Protein AF-A0A7W0VXA4-F1 (afdb_monomer_lite)

Foldseek 3Di:
DPDPPDPPPQDPFDPCLLVLLLLLQLQQVLLLLLVLLQVCVVVVLAPVPDDSLNLSVLLCVFQVVVRSNQSSVLSRVLRSLLSVPFLVSSLQSQLQSQLQVLLVSQQRSRVVRVRHDPDPVSSVSSSNSRSVSRSVSSNVSSNRSRDPDPPDPVNSVVSVVVVVVVVPVVDDPVNVVVVVVVVVVVVVVVVVVVPPDPPDDPPDPDDDPDDDDDDDDDDDDDDDDDDDDD

pLDDT: mean 80.12, std 18.26, range [40.31, 98.38]

Radius of gyration: 30.11 Å; chains: 1; bounding box: 64×51×104 Å

Secondary structure (DSSP, 8-state):
-PPP------PPP-THHHHHHHHHHHHHHHHHHHHHHHHHHHTTSS-TT--HHHHHHHHHHHHHHHHHHHHHHHHHHHHHHHHHHHHHHHHHHHHHHHHHHHHHHHHHHHGGGS---SSGGGHHHHHHHHHHHHHHHHHHHHHHHTSSS---HHHHHHHHHHHHHHHHHHS-HHHHHHHHHHHHHHHHHHHHTTSS--PPPPPPP------PPPPPPPPPPPPPPPPPP-

Structure (mmCIF, N/CA/C/O backbone):
data_AF-A0A7W0VXA4-F1
#
_entry.id   AF-A0A7W0VXA4-F1
#
loop_
_atom_site.group_PDB
_atom_site.id
_atom_site.type_symbol
_atom_site.label_atom_id
_atom_site.label_alt_id
_atom_site.label_comp_id
_atom_site.label_asym_id
_atom_site.label_entity_id
_atom_site.label_seq_id
_atom_site.pdbx_PDB_ins_code
_atom_site.Cartn_x
_atom_site.Cartn_y
_atom_site.Cartn_z
_atom_site.occupancy
_atom_site.B_iso_or_equiv
_atom_site.auth_seq_id
_atom_site.auth_comp_id
_atom_site.auth_asym_id
_atom_site.auth_atom_id
_atom_site.pdbx_PDB_model_num
ATOM 1 N N . MET A 1 1 ? 40.804 -14.048 -18.202 1.00 60.38 1 MET A N 1
ATOM 2 C CA . MET A 1 1 ? 40.645 -12.893 -17.291 1.00 60.38 1 MET A CA 1
ATOM 3 C C . MET A 1 1 ? 39.290 -12.255 -17.558 1.00 60.38 1 MET A C 1
ATOM 5 O O . MET A 1 1 ? 39.066 -11.873 -18.700 1.00 60.38 1 MET A O 1
ATOM 9 N N . PRO A 1 2 ? 38.366 -12.190 -16.586 1.00 58.31 2 PRO A N 1
ATOM 10 C CA . PRO A 1 2 ? 37.147 -11.404 -16.747 1.00 58.31 2 PRO A CA 1
ATOM 11 C C . PRO A 1 2 ? 37.525 -9.920 -16.827 1.00 58.31 2 PRO A C 1
ATOM 13 O O . PRO A 1 2 ? 38.297 -9.436 -16.001 1.00 58.31 2 PRO A O 1
ATOM 16 N N . LEU A 1 3 ? 37.020 -9.213 -17.839 1.00 56.47 3 LEU A N 1
ATOM 17 C CA . LEU A 1 3 ? 37.196 -7.766 -17.949 1.00 56.47 3 LEU A CA 1
ATOM 18 C C . LEU A 1 3 ? 36.603 -7.083 -16.700 1.00 56.47 3 LEU A C 1
ATOM 20 O O . LEU A 1 3 ? 35.552 -7.525 -16.217 1.00 56.47 3 LEU A O 1
ATOM 24 N N . PRO A 1 4 ? 37.251 -6.032 -16.162 1.00 66.75 4 PRO A N 1
ATOM 25 C CA . PRO A 1 4 ? 36.723 -5.278 -15.032 1.00 66.75 4 PRO A CA 1
ATOM 26 C C . PRO A 1 4 ? 35.312 -4.800 -15.374 1.00 66.75 4 PRO A C 1
ATOM 28 O O . PRO A 1 4 ? 35.072 -4.317 -16.483 1.00 66.75 4 PRO A O 1
ATOM 31 N N . ARG A 1 5 ? 34.362 -4.978 -14.442 1.00 66.19 5 ARG A N 1
ATOM 32 C CA . ARG A 1 5 ? 33.022 -4.383 -14.542 1.00 66.19 5 ARG A CA 1
ATOM 33 C C . ARG A 1 5 ? 33.233 -2.892 -14.767 1.00 66.19 5 ARG A C 1
ATOM 35 O O . ARG A 1 5 ? 33.533 -2.185 -13.814 1.00 66.19 5 ARG A O 1
ATOM 42 N N . ALA A 1 6 ? 33.107 -2.445 -16.013 1.00 56.88 6 ALA A N 1
ATOM 43 C CA . ALA A 1 6 ? 33.033 -1.034 -16.327 1.00 56.88 6 ALA A CA 1
ATOM 44 C C . ALA A 1 6 ? 31.989 -0.437 -15.382 1.00 56.88 6 ALA A C 1
ATOM 46 O O . ALA A 1 6 ? 30.865 -0.953 -15.320 1.00 56.88 6 ALA A O 1
ATOM 47 N N . GLU A 1 7 ? 32.393 0.560 -14.596 1.00 60.88 7 GLU A N 1
ATOM 48 C CA . GLU A 1 7 ? 31.503 1.388 -13.792 1.00 60.88 7 GLU A CA 1
ATOM 49 C C . GLU A 1 7 ? 30.398 1.882 -14.718 1.00 60.88 7 GLU A C 1
ATOM 51 O O . GLU A 1 7 ? 30.565 2.835 -15.479 1.00 60.88 7 GLU A O 1
ATOM 56 N N . ARG A 1 8 ? 29.259 1.182 -14.723 1.00 59.22 8 ARG A N 1
ATOM 57 C CA . ARG A 1 8 ? 28.057 1.715 -15.342 1.00 59.22 8 ARG A CA 1
ATOM 58 C C . ARG A 1 8 ? 27.710 2.909 -14.487 1.00 59.22 8 ARG A C 1
ATOM 60 O O . ARG A 1 8 ? 27.223 2.734 -13.372 1.00 59.22 8 ARG A O 1
ATOM 67 N N . MET A 1 9 ? 28.008 4.100 -14.998 1.00 55.28 9 MET A N 1
ATOM 68 C CA . MET A 1 9 ? 27.473 5.321 -14.422 1.00 55.28 9 MET A CA 1
ATOM 69 C C . MET A 1 9 ? 25.969 5.091 -14.242 1.00 55.28 9 MET A C 1
ATOM 71 O O . MET A 1 9 ? 25.327 4.651 -15.206 1.00 55.28 9 MET A O 1
ATOM 75 N N . PRO A 1 10 ? 25.424 5.286 -13.029 1.00 58.56 10 PRO A N 1
ATOM 76 C CA . PRO A 1 10 ? 24.013 5.058 -12.784 1.00 58.56 10 PRO A CA 1
ATOM 77 C C . PRO A 1 10 ? 23.235 5.868 -13.813 1.00 58.56 10 PRO A C 1
ATOM 79 O O . PRO A 1 10 ? 23.347 7.095 -13.854 1.00 58.56 10 PRO A O 1
ATOM 82 N N . SER A 1 11 ? 22.502 5.189 -14.699 1.00 66.81 11 SER A N 1
ATOM 83 C CA . SER A 1 11 ? 21.668 5.889 -15.667 1.00 66.81 11 SER A CA 1
ATOM 84 C C . SER A 1 11 ? 20.698 6.749 -14.871 1.00 66.81 11 SER A C 1
ATOM 86 O O . SER A 1 11 ? 20.030 6.227 -13.971 1.00 66.81 11 SER A O 1
ATOM 88 N N . ALA A 1 12 ? 20.648 8.049 -15.169 1.00 67.00 12 ALA A N 1
ATOM 89 C CA . ALA A 1 12 ? 19.751 8.967 -14.486 1.00 67.00 12 ALA A CA 1
ATOM 90 C C . ALA A 1 12 ? 18.334 8.363 -14.441 1.00 67.00 12 ALA A C 1
ATOM 92 O O . ALA A 1 12 ? 17.874 7.809 -15.446 1.00 67.00 12 ALA A O 1
ATOM 93 N N . PRO A 1 13 ? 17.650 8.410 -13.285 1.00 65.44 13 PRO A N 1
ATOM 94 C CA . PRO A 1 13 ? 16.325 7.825 -13.158 1.00 65.44 13 PRO A CA 1
ATOM 95 C C . PRO A 1 13 ? 15.383 8.397 -14.200 1.00 65.44 13 PRO A C 1
ATOM 97 O O . PRO A 1 13 ? 15.326 9.606 -14.420 1.00 65.44 13 PRO A O 1
ATOM 100 N N . ALA A 1 14 ? 14.541 7.525 -14.732 1.00 73.19 14 ALA A N 1
ATOM 101 C CA . ALA A 1 14 ? 13.334 7.924 -15.420 1.00 73.19 14 ALA A CA 1
ATOM 102 C C . ALA A 1 14 ? 12.477 8.841 -14.511 1.00 73.19 14 ALA A C 1
ATOM 104 O O . ALA A 1 14 ? 11.933 8.357 -13.511 1.00 73.19 14 ALA A O 1
ATOM 105 N N . PRO A 1 15 ? 12.284 10.136 -14.843 1.00 79.12 15 PRO A N 1
ATOM 106 C CA . PRO A 1 15 ? 11.492 11.056 -14.015 1.00 79.12 15 PRO A CA 1
ATOM 107 C C . PRO A 1 15 ? 10.018 10.627 -13.910 1.00 79.12 15 PRO A C 1
ATOM 109 O O . PRO A 1 15 ? 9.316 10.994 -12.972 1.00 79.12 15 PRO A O 1
ATOM 112 N N . TRP A 1 16 ? 9.556 9.781 -14.835 1.00 84.94 16 TRP A N 1
ATOM 113 C CA . TRP A 1 16 ? 8.188 9.277 -14.890 1.00 84.94 16 TRP A CA 1
ATOM 114 C C . TRP A 1 16 ? 7.854 8.215 -13.830 1.00 84.94 16 TRP A C 1
ATOM 116 O O . TRP A 1 16 ? 6.671 7.952 -13.608 1.00 84.94 16 TRP A O 1
ATOM 126 N N . GLY A 1 17 ? 8.846 7.609 -13.160 1.00 89.25 17 GLY A N 1
ATOM 127 C CA . GLY A 1 17 ? 8.603 6.576 -12.141 1.00 89.25 17 GLY A CA 1
ATOM 128 C C . GLY A 1 17 ? 7.771 7.086 -10.960 1.00 89.25 17 GLY A C 1
ATOM 129 O O . GLY A 1 17 ? 6.883 6.384 -10.478 1.00 89.25 17 GLY A O 1
ATOM 130 N N . PHE A 1 18 ? 7.996 8.341 -10.556 1.00 92.69 18 PHE A N 1
ATOM 131 C CA . PHE A 1 18 ? 7.222 8.993 -9.500 1.00 92.69 18 PHE A CA 1
ATOM 132 C C . PHE A 1 18 ? 5.763 9.205 -9.920 1.00 92.69 18 PHE A C 1
ATOM 134 O O . PHE A 1 18 ? 4.853 8.764 -9.226 1.00 92.69 18 PHE A O 1
ATOM 141 N N . SER A 1 19 ? 5.529 9.817 -11.086 1.00 92.12 19 SER A N 1
ATOM 142 C CA . SER A 1 19 ? 4.175 10.107 -11.578 1.00 92.12 19 SER A CA 1
ATOM 143 C C . SER A 1 19 ? 3.362 8.838 -11.850 1.00 92.12 19 SER A C 1
ATOM 145 O O . SER A 1 19 ? 2.188 8.784 -11.489 1.00 92.12 19 SER A O 1
ATOM 147 N N . LYS A 1 20 ? 3.970 7.787 -12.428 1.00 90.06 20 LYS A N 1
ATOM 148 C CA . LYS A 1 20 ? 3.288 6.492 -12.615 1.00 90.06 20 LYS A CA 1
ATOM 149 C C . LYS A 1 20 ? 2.961 5.828 -11.278 1.00 90.06 20 LYS A C 1
ATOM 151 O O . LYS A 1 20 ? 1.853 5.318 -11.123 1.00 90.06 20 LYS A O 1
ATOM 156 N N . GLY A 1 21 ? 3.892 5.862 -10.322 1.00 93.69 21 GLY A N 1
ATOM 157 C CA . GLY A 1 21 ? 3.663 5.361 -8.967 1.00 93.69 21 GLY A CA 1
ATOM 158 C C . GLY A 1 21 ? 2.515 6.089 -8.273 1.00 93.69 21 GLY A C 1
ATOM 159 O O . GLY A 1 21 ? 1.631 5.441 -7.726 1.00 93.69 21 GLY A O 1
ATOM 160 N N . LEU A 1 22 ? 2.474 7.419 -8.385 1.00 95.50 22 LEU A N 1
ATOM 161 C CA . LEU A 1 22 ? 1.425 8.266 -7.816 1.00 95.50 22 LEU A CA 1
ATOM 162 C C . LEU A 1 22 ? 0.041 7.907 -8.370 1.00 95.50 22 LEU A C 1
ATOM 164 O O . LEU A 1 22 ? -0.886 7.676 -7.599 1.00 95.50 22 LEU A O 1
ATOM 168 N N . LEU A 1 23 ? -0.097 7.826 -9.697 1.00 93.00 23 LEU A N 1
ATOM 169 C CA . LEU A 1 23 ? -1.377 7.512 -10.346 1.00 93.00 23 LEU A CA 1
ATOM 170 C C . LEU A 1 23 ? -1.836 6.083 -10.059 1.00 93.00 23 LEU A C 1
ATOM 172 O O . LEU A 1 23 ? -3.008 5.857 -9.768 1.00 93.00 23 LEU A O 1
ATOM 176 N N . THR A 1 24 ? -0.906 5.128 -10.124 1.00 92.88 24 THR A N 1
ATOM 177 C CA . THR A 1 24 ? -1.198 3.724 -9.814 1.00 92.88 24 THR A CA 1
ATOM 178 C C . THR A 1 24 ? -1.634 3.598 -8.359 1.00 92.88 24 THR A C 1
ATOM 180 O O . THR A 1 24 ? -2.671 3.003 -8.084 1.00 92.88 24 THR A O 1
ATOM 183 N N . GLY A 1 25 ? -0.897 4.229 -7.442 1.00 93.62 25 GLY A N 1
ATOM 184 C CA . GLY A 1 25 ? -1.207 4.243 -6.019 1.00 93.62 25 GLY A CA 1
ATOM 185 C C . GLY A 1 25 ? -2.563 4.869 -5.711 1.00 93.62 25 GLY A C 1
ATOM 186 O O . GLY A 1 25 ? -3.364 4.272 -5.001 1.00 93.62 25 GLY A O 1
ATOM 187 N N . ALA A 1 26 ? -2.877 6.021 -6.307 1.00 93.19 26 ALA A N 1
ATOM 188 C CA . ALA A 1 26 ? -4.182 6.662 -6.140 1.00 93.19 26 ALA A CA 1
ATOM 189 C C . ALA A 1 26 ? -5.350 5.753 -6.558 1.00 93.19 26 ALA A C 1
ATOM 191 O O . ALA A 1 26 ? -6.406 5.793 -5.929 1.00 93.19 26 ALA A O 1
ATOM 192 N N . ALA A 1 27 ? -5.159 4.917 -7.582 1.00 93.62 27 ALA A N 1
ATOM 193 C CA . ALA A 1 27 ? -6.187 3.996 -8.051 1.00 93.62 27 ALA A CA 1
ATOM 194 C C . ALA A 1 27 ? -6.345 2.745 -7.167 1.00 93.62 27 ALA A C 1
ATOM 196 O O . ALA A 1 27 ? -7.466 2.257 -7.026 1.00 93.62 27 ALA A O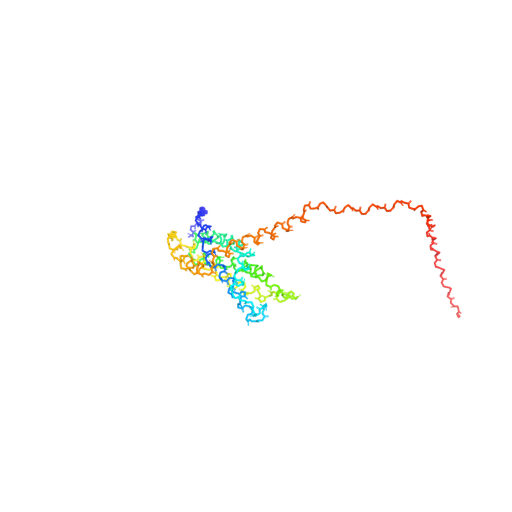 1
ATOM 197 N N . ILE A 1 28 ? -5.256 2.208 -6.598 1.00 95.88 28 ILE A N 1
ATOM 198 C CA . ILE A 1 28 ? -5.280 0.891 -5.931 1.00 95.88 28 ILE A CA 1
ATOM 199 C C . ILE A 1 28 ? -5.171 0.944 -4.405 1.00 95.88 28 ILE A C 1
ATOM 201 O O . ILE A 1 28 ? -5.753 0.091 -3.740 1.00 95.88 28 ILE A O 1
ATOM 205 N N . GLU A 1 29 ? -4.455 1.915 -3.832 1.00 96.00 29 GLU A N 1
ATOM 206 C CA . GLU A 1 29 ? -4.106 1.899 -2.402 1.00 96.00 29 GLU A CA 1
ATOM 207 C C . GLU A 1 29 ? -5.328 2.074 -1.516 1.00 96.00 29 GLU A C 1
ATOM 209 O O . GLU A 1 29 ? -5.500 1.333 -0.554 1.00 96.00 29 GLU A O 1
ATOM 214 N N . ILE A 1 30 ? -6.191 3.040 -1.842 1.00 95.50 30 ILE A N 1
ATOM 215 C CA . ILE A 1 30 ? -7.364 3.337 -1.018 1.00 95.50 30 ILE A CA 1
ATOM 216 C C . ILE A 1 30 ? -8.304 2.121 -0.981 1.00 95.50 30 ILE A C 1
ATOM 218 O O . ILE A 1 30 ? -8.572 1.644 0.122 1.00 95.50 30 ILE A O 1
ATOM 222 N N . PRO A 1 31 ? -8.742 1.538 -2.120 1.00 96.56 31 PRO A N 1
ATOM 223 C CA . PRO A 1 31 ? -9.560 0.327 -2.088 1.00 96.56 31 PRO A CA 1
ATOM 224 C C . PRO A 1 31 ? -8.883 -0.845 -1.371 1.00 96.56 31 PRO A C 1
ATOM 226 O O . PRO A 1 31 ? -9.546 -1.552 -0.612 1.00 96.56 31 PRO A O 1
ATOM 229 N N . ALA A 1 32 ? -7.578 -1.049 -1.579 1.00 97.62 32 ALA A N 1
ATOM 230 C CA . ALA A 1 32 ? -6.848 -2.165 -0.984 1.00 97.62 32 ALA A CA 1
ATOM 231 C C . ALA A 1 32 ? -6.716 -2.030 0.543 1.00 97.62 32 ALA A C 1
ATOM 233 O O . ALA A 1 32 ? -6.988 -2.985 1.277 1.00 97.62 32 ALA A O 1
ATOM 234 N N . LEU A 1 33 ? -6.379 -0.837 1.043 1.00 97.25 33 LEU A N 1
ATOM 235 C CA . LEU A 1 33 ? -6.323 -0.553 2.478 1.00 97.25 33 LEU A CA 1
ATOM 236 C C . LEU A 1 33 ? -7.707 -0.676 3.118 1.00 97.25 33 LEU A C 1
ATOM 238 O O . LEU A 1 33 ? -7.841 -1.310 4.162 1.00 97.25 33 LEU A O 1
ATOM 242 N N . SER A 1 34 ? -8.750 -0.142 2.482 1.00 97.50 34 SER A N 1
ATOM 243 C CA . SER A 1 34 ? -10.118 -0.252 2.997 1.00 97.50 34 SER A CA 1
ATOM 244 C C . SER A 1 34 ? -10.617 -1.694 3.023 1.00 97.50 34 SER A C 1
ATOM 246 O O . SER A 1 34 ? -11.229 -2.103 4.007 1.00 97.50 34 SER A O 1
ATOM 248 N N . ALA A 1 35 ? -10.305 -2.492 1.998 1.00 98.00 35 ALA A N 1
ATOM 249 C CA . ALA A 1 35 ? -10.587 -3.927 1.988 1.00 98.00 35 ALA A CA 1
ATOM 250 C C . ALA A 1 35 ? -9.825 -4.665 3.092 1.00 98.00 35 ALA A C 1
ATOM 252 O O . ALA A 1 35 ? -10.397 -5.534 3.745 1.00 98.00 35 ALA A O 1
ATOM 253 N N . THR A 1 36 ? -8.574 -4.283 3.349 1.00 97.88 36 THR A N 1
ATOM 254 C CA . THR A 1 36 ? -7.765 -4.862 4.429 1.00 97.88 36 THR A CA 1
ATOM 255 C C . THR A 1 36 ? -8.373 -4.571 5.799 1.00 97.88 36 THR A C 1
ATOM 257 O O . THR A 1 36 ? -8.560 -5.494 6.587 1.00 97.88 36 THR A O 1
ATOM 260 N N . VAL A 1 37 ? -8.741 -3.315 6.075 1.00 97.31 37 VAL A N 1
ATOM 261 C CA . VAL A 1 37 ? -9.385 -2.919 7.342 1.00 97.31 37 VAL A CA 1
ATOM 262 C C . VAL A 1 37 ? -10.746 -3.595 7.506 1.00 97.31 37 VAL A C 1
ATOM 264 O O . VAL A 1 37 ? -11.053 -4.114 8.575 1.00 97.31 37 VAL A O 1
ATOM 267 N N . TRP A 1 38 ? -11.545 -3.648 6.441 1.00 97.69 38 TRP A N 1
ATOM 268 C CA . TRP A 1 38 ? -12.835 -4.332 6.461 1.00 97.69 38 TRP A CA 1
ATOM 269 C C . TRP A 1 38 ? -12.688 -5.833 6.730 1.00 97.69 38 TRP A C 1
ATOM 271 O O . TRP A 1 38 ? -13.433 -6.394 7.528 1.00 97.69 38 TRP A O 1
ATOM 281 N N . LEU A 1 39 ? -11.708 -6.488 6.106 1.00 97.69 39 LEU A N 1
ATOM 282 C CA . LEU A 1 39 ? -11.452 -7.909 6.317 1.00 97.69 39 LEU A CA 1
ATOM 283 C C . LEU A 1 39 ? -10.957 -8.182 7.745 1.00 97.69 39 LEU A C 1
ATOM 285 O O . LEU A 1 39 ? -11.412 -9.133 8.372 1.00 97.69 39 LEU A O 1
ATOM 289 N N . LEU A 1 40 ? -10.082 -7.326 8.281 1.00 96.69 40 LEU A N 1
ATOM 290 C CA . LEU A 1 40 ? -9.649 -7.385 9.680 1.00 96.69 40 LEU A CA 1
ATOM 291 C C . LEU A 1 40 ? -10.840 -7.296 10.643 1.00 96.69 40 LEU A C 1
ATOM 293 O O . LEU A 1 40 ? -10.935 -8.118 11.554 1.00 96.69 40 LEU A O 1
ATOM 297 N N . ALA A 1 41 ? -11.790 -6.394 10.384 1.00 95.94 41 ALA A N 1
ATOM 298 C CA . ALA A 1 41 ? -13.013 -6.289 11.176 1.00 95.94 41 ALA A CA 1
ATOM 299 C C . ALA A 1 41 ? -13.842 -7.587 11.140 1.00 95.94 41 ALA A C 1
ATOM 301 O O . ALA A 1 41 ? -14.364 -8.019 12.167 1.00 95.94 41 ALA A O 1
ATOM 302 N N . ARG A 1 42 ? -13.895 -8.285 9.993 1.00 96.94 42 ARG A N 1
ATOM 303 C CA . ARG A 1 42 ? -14.543 -9.611 9.886 1.00 96.94 42 ARG A CA 1
ATOM 304 C C . ARG A 1 42 ? -13.825 -10.715 10.660 1.00 96.94 42 ARG A C 1
ATOM 306 O O . ARG A 1 42 ? -14.469 -11.685 11.045 1.00 96.94 42 ARG A O 1
ATOM 313 N N . PHE A 1 43 ? -12.534 -10.554 10.926 1.00 95.81 43 PHE A N 1
ATOM 314 C CA . PHE A 1 43 ? -11.749 -11.457 11.769 1.00 95.81 43 PHE A CA 1
ATOM 315 C C . PHE A 1 43 ? -11.710 -11.035 13.248 1.00 95.81 43 PHE A C 1
ATOM 317 O O . PHE A 1 43 ? -10.914 -11.573 14.014 1.00 95.81 43 PHE A O 1
ATOM 324 N N . GLY A 1 44 ? -12.568 -10.096 13.666 1.00 93.62 44 GLY A N 1
ATOM 325 C CA . GLY A 1 44 ? -12.655 -9.633 15.055 1.00 93.62 44 GLY A CA 1
ATOM 326 C C . GLY A 1 44 ? -11.599 -8.595 15.438 1.00 93.62 44 GLY A C 1
ATOM 327 O O . GLY A 1 44 ? -11.419 -8.311 16.620 1.00 93.62 44 GLY A O 1
ATOM 328 N N . VAL A 1 45 ? -10.891 -8.026 14.458 1.00 93.81 45 VAL A N 1
ATOM 329 C CA . VAL A 1 45 ? -9.937 -6.930 14.661 1.00 93.81 45 VAL A CA 1
ATOM 330 C C . VAL A 1 45 ? -10.587 -5.623 14.204 1.00 93.81 45 VAL A C 1
ATOM 332 O O . VAL A 1 45 ? -10.468 -5.229 13.045 1.00 93.81 45 VAL A O 1
ATOM 335 N N . GLY A 1 46 ? -11.280 -4.956 15.129 1.00 92.12 46 GLY A N 1
ATOM 336 C CA . GLY A 1 46 ? -12.023 -3.714 14.893 1.00 92.12 46 GLY A CA 1
ATOM 337 C C . GLY A 1 46 ? -13.539 -3.904 14.988 1.00 92.12 46 GLY A C 1
ATOM 338 O O . GLY A 1 46 ? -14.008 -4.905 15.520 1.00 92.12 46 GLY A O 1
ATOM 339 N N . ASP A 1 47 ? -14.294 -2.936 14.465 1.00 93.50 47 ASP A N 1
ATOM 340 C CA . ASP A 1 47 ? -15.760 -2.922 14.516 1.00 93.50 47 ASP A CA 1
ATOM 341 C C . ASP A 1 47 ? -16.386 -3.747 13.365 1.00 93.50 47 ASP A C 1
ATOM 343 O O . ASP A 1 47 ? -16.293 -3.327 12.204 1.00 93.50 47 ASP A O 1
ATOM 347 N N . PRO A 1 48 ? -17.033 -4.901 13.635 1.00 95.06 48 PRO A N 1
ATOM 348 C CA . PRO A 1 48 ? -17.648 -5.740 12.602 1.00 95.06 48 PRO A CA 1
ATOM 349 C C . PRO A 1 48 ? -18.902 -5.120 11.960 1.00 95.06 48 PRO A C 1
ATOM 351 O O . PRO A 1 48 ? -19.308 -5.569 10.876 1.00 95.06 48 PRO A O 1
ATOM 354 N N . ASP A 1 49 ? -19.498 -4.108 12.596 1.00 95.81 49 ASP A N 1
ATOM 355 C CA . ASP A 1 49 ? -20.708 -3.428 12.126 1.00 95.81 49 ASP A CA 1
ATOM 356 C C . ASP A 1 49 ? -20.384 -2.247 11.196 1.00 95.81 49 ASP A C 1
ATOM 358 O O . ASP A 1 49 ? -21.258 -1.744 10.481 1.00 95.81 49 ASP A O 1
ATOM 362 N N . ALA A 1 50 ? -19.112 -1.840 11.122 1.00 94.62 50 ALA A N 1
ATOM 363 C CA . ALA A 1 50 ? -18.669 -0.772 10.239 1.00 94.62 50 ALA A CA 1
ATOM 364 C C . ALA A 1 50 ? -18.890 -1.131 8.755 1.00 94.62 50 ALA A C 1
ATOM 366 O O . ALA A 1 50 ? -18.344 -2.095 8.203 1.00 94.62 50 ALA A O 1
ATOM 367 N N . GLY A 1 51 ? -19.677 -0.306 8.062 1.00 96.12 51 GLY A N 1
ATOM 368 C CA . GLY A 1 51 ? -19.915 -0.460 6.629 1.00 96.12 51 GLY A CA 1
ATOM 369 C C . GLY A 1 51 ? -18.649 -0.200 5.803 1.00 96.12 51 GLY A C 1
ATOM 370 O O . GLY A 1 51 ? -17.894 0.733 6.075 1.00 96.12 51 GLY A O 1
ATOM 371 N N . PHE A 1 52 ? -18.440 -0.961 4.721 1.00 96.06 52 PHE A N 1
ATOM 372 C CA . PHE A 1 52 ? -17.269 -0.800 3.839 1.00 96.06 52 PHE A CA 1
ATOM 373 C C . PHE A 1 52 ? -17.107 0.639 3.316 1.00 96.06 52 PHE A C 1
ATOM 375 O O . PHE A 1 52 ? -16.003 1.178 3.293 1.00 96.06 52 PHE A O 1
ATOM 382 N N . MET A 1 53 ? -18.214 1.300 2.959 1.00 96.62 53 MET A N 1
ATOM 383 C CA . MET A 1 53 ? -18.195 2.691 2.491 1.00 96.62 53 MET A CA 1
ATOM 384 C C . MET A 1 53 ? -17.738 3.683 3.565 1.00 96.62 53 MET A C 1
ATOM 386 O O . MET A 1 53 ? -17.045 4.649 3.245 1.00 96.62 53 MET A O 1
ATOM 390 N N . GLN A 1 54 ? -18.099 3.456 4.830 1.00 95.94 54 GLN A N 1
ATOM 391 C CA . GLN A 1 54 ? -17.629 4.275 5.948 1.00 95.94 54 GLN A CA 1
ATOM 392 C C . GLN A 1 54 ? -16.124 4.092 6.143 1.00 95.94 54 GLN A C 1
ATOM 394 O O . GLN A 1 54 ? -15.398 5.085 6.213 1.00 95.94 54 GLN A O 1
ATOM 399 N N . ILE A 1 55 ? -15.652 2.840 6.142 1.00 96.75 55 ILE A N 1
ATOM 400 C CA . ILE A 1 55 ? -14.224 2.516 6.222 1.00 96.75 55 ILE A CA 1
ATOM 401 C C . ILE A 1 55 ? -13.470 3.215 5.093 1.00 96.75 55 ILE A C 1
ATOM 403 O O . ILE A 1 55 ? -12.514 3.935 5.359 1.00 96.75 55 ILE A O 1
ATOM 407 N N . MET A 1 56 ? -13.947 3.104 3.854 1.00 96.50 56 MET A N 1
ATOM 408 C CA . MET A 1 56 ? -13.310 3.726 2.695 1.00 96.50 56 MET A CA 1
ATOM 409 C C . MET A 1 56 ? -13.214 5.249 2.796 1.00 96.50 56 MET A C 1
ATOM 411 O O . MET A 1 56 ? -12.153 5.817 2.519 1.00 96.50 56 MET A O 1
ATOM 415 N N . ARG A 1 57 ? -14.280 5.924 3.243 1.00 96.88 57 ARG A N 1
ATOM 416 C CA . ARG A 1 57 ? -14.268 7.380 3.465 1.00 96.88 57 ARG A CA 1
ATOM 417 C C . ARG A 1 57 ? -13.237 7.772 4.526 1.00 96.88 57 ARG A C 1
ATOM 419 O O . ARG A 1 57 ? -12.445 8.683 4.293 1.00 96.88 57 ARG A O 1
ATOM 426 N N . LEU A 1 58 ? -13.198 7.061 5.654 1.00 95.62 58 LEU A N 1
ATOM 427 C CA . LEU A 1 58 ? -12.236 7.324 6.728 1.00 95.62 58 LEU A CA 1
ATOM 428 C C . LEU A 1 58 ? -10.793 7.030 6.289 1.00 95.62 58 LEU A C 1
ATOM 430 O O . LEU A 1 58 ? -9.920 7.875 6.469 1.00 95.62 58 LEU A O 1
ATOM 434 N N . THR A 1 59 ? -10.537 5.893 5.639 1.00 95.69 59 THR A N 1
ATOM 435 C CA . THR A 1 59 ? -9.213 5.554 5.090 1.00 95.69 59 THR A CA 1
ATOM 436 C C . THR A 1 59 ? -8.730 6.619 4.108 1.00 95.69 59 THR A C 1
ATOM 438 O O . THR A 1 59 ? -7.576 7.037 4.180 1.00 95.69 59 THR A O 1
ATOM 441 N N . THR A 1 60 ? -9.611 7.109 3.232 1.00 96.00 60 THR A N 1
ATOM 442 C CA . THR A 1 60 ? -9.279 8.165 2.265 1.00 96.00 60 THR A CA 1
ATOM 443 C C . THR A 1 60 ? -8.806 9.439 2.964 1.00 96.00 60 THR A C 1
ATOM 445 O O . THR A 1 60 ? -7.781 9.999 2.584 1.00 96.00 60 THR A O 1
ATOM 448 N N . VAL A 1 61 ? -9.518 9.881 4.005 1.00 96.31 61 VAL A N 1
ATOM 449 C CA . VAL A 1 61 ? -9.200 11.123 4.728 1.00 96.31 61 VAL A CA 1
ATOM 450 C C . VAL A 1 61 ? -7.913 10.998 5.545 1.00 96.31 61 VAL A C 1
ATOM 452 O O . VAL A 1 61 ? -7.094 11.913 5.531 1.00 96.31 61 VAL A O 1
ATOM 455 N N . PHE A 1 62 ? -7.721 9.881 6.250 1.00 94.69 62 PHE A N 1
ATOM 456 C CA . PHE A 1 62 ? -6.623 9.741 7.213 1.00 94.69 62 PHE A CA 1
ATOM 457 C C . PHE A 1 62 ? -5.339 9.168 6.608 1.00 94.69 62 PHE A C 1
ATOM 459 O O . PHE A 1 62 ? -4.246 9.598 6.968 1.00 94.69 62 PHE A O 1
ATOM 466 N N . ALA A 1 63 ? -5.454 8.211 5.687 1.00 96.00 63 ALA A N 1
ATOM 467 C CA . ALA A 1 63 ? -4.311 7.510 5.105 1.00 96.00 63 ALA A CA 1
ATOM 468 C C . ALA A 1 63 ? -4.089 7.841 3.622 1.00 96.00 63 ALA A C 1
ATOM 470 O O . ALA A 1 63 ? -3.016 7.547 3.100 1.00 96.00 63 ALA A O 1
ATOM 471 N N . GLY A 1 64 ? -5.058 8.458 2.934 1.00 95.88 64 GLY A N 1
ATOM 472 C CA . GLY A 1 64 ? -5.031 8.618 1.477 1.00 95.88 64 GLY A CA 1
ATOM 473 C C . GLY A 1 64 ? -3.809 9.374 0.954 1.00 95.88 64 GLY A C 1
ATOM 474 O O . GLY A 1 64 ? -3.087 8.852 0.108 1.00 95.88 64 GLY A O 1
ATOM 475 N N . ILE A 1 65 ? -3.526 10.571 1.482 1.00 96.50 65 ILE A N 1
ATOM 476 C CA . ILE A 1 65 ? -2.367 11.372 1.036 1.00 96.50 65 ILE A CA 1
ATOM 477 C C . ILE A 1 65 ? -1.055 10.626 1.306 1.00 96.50 65 ILE A C 1
ATOM 479 O O . ILE A 1 65 ? -0.200 10.546 0.424 1.00 96.50 65 ILE A O 1
ATOM 483 N N . ALA A 1 66 ? -0.912 10.049 2.503 1.00 97.00 66 ALA A N 1
ATOM 484 C CA . ALA A 1 66 ? 0.273 9.284 2.874 1.00 97.00 66 ALA A CA 1
ATOM 485 C C . ALA A 1 66 ? 0.475 8.093 1.926 1.00 97.00 66 ALA A C 1
ATOM 487 O O . ALA A 1 66 ? 1.553 7.949 1.357 1.00 97.00 66 ALA A O 1
ATOM 488 N N . ALA A 1 67 ? -0.576 7.309 1.671 1.00 97.19 67 ALA A N 1
ATOM 489 C CA . ALA A 1 67 ? -0.530 6.150 0.786 1.00 97.19 67 ALA A CA 1
ATOM 490 C C . ALA A 1 67 ? -0.133 6.523 -0.651 1.00 97.19 67 ALA A C 1
ATOM 492 O O . ALA A 1 67 ? 0.728 5.874 -1.248 1.00 97.19 67 ALA A O 1
ATOM 493 N N . VAL A 1 68 ? -0.699 7.605 -1.195 1.00 96.88 68 VAL A N 1
ATOM 494 C CA . VAL A 1 68 ? -0.390 8.078 -2.554 1.00 96.88 68 VAL A CA 1
ATOM 495 C C . VAL A 1 68 ? 1.059 8.561 -2.669 1.00 96.88 68 VAL A C 1
ATOM 497 O O . VAL A 1 68 ? 1.746 8.226 -3.638 1.00 96.88 68 VAL A O 1
ATOM 500 N N . LEU A 1 69 ? 1.560 9.307 -1.679 1.00 97.19 69 LEU A N 1
ATOM 501 C CA . LEU A 1 69 ? 2.957 9.755 -1.659 1.00 97.19 69 LEU A CA 1
ATOM 502 C C . LEU A 1 69 ? 3.931 8.584 -1.484 1.00 97.19 69 LEU A C 1
ATOM 504 O O . LEU A 1 69 ? 4.964 8.541 -2.159 1.00 97.19 69 LEU A O 1
ATOM 508 N N . THR A 1 70 ? 3.591 7.608 -0.639 1.00 97.56 70 THR A N 1
ATOM 509 C CA . THR A 1 70 ? 4.352 6.362 -0.502 1.00 97.56 70 THR A CA 1
ATOM 510 C C . THR A 1 70 ? 4.428 5.631 -1.840 1.00 97.56 70 THR A C 1
ATOM 512 O O . THR A 1 70 ? 5.527 5.300 -2.286 1.00 97.56 70 THR A O 1
ATOM 515 N N . ALA A 1 71 ? 3.299 5.444 -2.526 1.00 97.25 71 ALA A N 1
ATOM 516 C CA . ALA A 1 71 ? 3.259 4.785 -3.828 1.00 97.25 71 ALA A CA 1
ATOM 517 C C . ALA A 1 71 ? 4.083 5.532 -4.894 1.00 97.25 71 ALA A C 1
ATOM 519 O O . ALA A 1 71 ? 4.770 4.903 -5.702 1.00 97.25 71 ALA A O 1
ATOM 520 N N . ALA A 1 72 ? 4.091 6.868 -4.870 1.00 96.38 72 ALA A N 1
ATOM 521 C CA . ALA A 1 72 ? 4.934 7.681 -5.745 1.00 96.38 72 ALA A CA 1
ATOM 522 C C . ALA A 1 72 ? 6.437 7.453 -5.482 1.00 96.38 72 ALA A C 1
ATOM 524 O O . ALA A 1 72 ? 7.216 7.230 -6.417 1.00 96.38 72 ALA A O 1
ATOM 525 N N . GLY A 1 73 ? 6.849 7.433 -4.209 1.00 96.50 73 GLY A N 1
ATOM 526 C CA . GLY A 1 73 ? 8.219 7.102 -3.806 1.00 96.50 73 GLY A CA 1
ATOM 527 C C . GLY A 1 73 ? 8.627 5.681 -4.211 1.00 96.50 73 GLY A C 1
ATOM 528 O O . GLY A 1 73 ? 9.695 5.477 -4.793 1.00 96.50 73 GLY A O 1
ATOM 529 N N . VAL A 1 74 ? 7.745 4.706 -3.991 1.00 97.06 74 VAL A N 1
ATOM 530 C CA . VAL A 1 74 ? 7.938 3.303 -4.387 1.00 97.06 74 VAL A CA 1
ATOM 531 C C . VAL A 1 74 ? 8.028 3.155 -5.905 1.00 97.06 74 VAL A C 1
ATOM 533 O O . VAL A 1 74 ? 8.888 2.425 -6.393 1.00 97.06 74 VAL A O 1
ATOM 536 N N . GLY A 1 75 ? 7.225 3.892 -6.675 1.00 95.75 75 GLY A N 1
ATOM 537 C CA . GLY A 1 75 ? 7.313 3.923 -8.136 1.00 95.75 75 GLY A CA 1
ATOM 538 C C . GLY A 1 75 ? 8.661 4.444 -8.636 1.00 95.75 75 GLY A C 1
ATOM 539 O O . GLY A 1 75 ? 9.241 3.876 -9.566 1.00 95.75 75 GLY A O 1
ATOM 540 N N . ARG A 1 76 ? 9.216 5.467 -7.974 1.00 95.19 76 ARG A N 1
ATOM 541 C CA . ARG A 1 76 ? 10.579 5.944 -8.250 1.00 95.19 76 ARG A CA 1
ATOM 542 C C . ARG A 1 76 ? 11.621 4.861 -7.944 1.00 95.19 76 ARG A C 1
ATOM 544 O O . ARG A 1 76 ? 12.486 4.614 -8.781 1.00 95.19 76 ARG A O 1
ATOM 551 N N . LEU A 1 77 ? 11.525 4.187 -6.794 1.00 95.12 77 LEU A N 1
ATOM 552 C CA . LEU A 1 77 ? 12.423 3.078 -6.430 1.00 95.12 77 LEU A CA 1
ATOM 553 C C . LEU A 1 77 ? 12.337 1.907 -7.420 1.00 95.12 77 LEU A C 1
ATOM 555 O O . LEU A 1 77 ? 13.363 1.355 -7.813 1.00 95.12 77 LEU A O 1
ATOM 559 N N . ALA A 1 78 ? 11.130 1.560 -7.865 1.00 94.75 78 ALA A N 1
ATOM 560 C CA . ALA A 1 78 ? 10.902 0.525 -8.865 1.00 94.75 78 ALA A CA 1
ATOM 561 C C . ALA A 1 78 ? 11.571 0.860 -10.203 1.00 94.75 78 ALA A C 1
ATOM 563 O O . ALA A 1 78 ? 12.196 -0.009 -10.811 1.00 94.75 78 ALA A O 1
ATOM 564 N N . ALA A 1 79 ? 11.473 2.117 -10.648 1.00 92.75 79 ALA A N 1
ATOM 565 C CA . ALA A 1 79 ? 12.105 2.570 -11.882 1.00 92.75 79 ALA A CA 1
ATOM 566 C C . ALA A 1 79 ? 13.639 2.445 -11.816 1.00 92.75 79 ALA A C 1
ATOM 568 O O . ALA A 1 79 ? 14.239 1.902 -12.744 1.00 92.75 79 ALA A O 1
ATOM 569 N N . TYR A 1 80 ? 14.264 2.847 -10.700 1.00 91.38 80 TYR A N 1
ATOM 570 C CA . TYR A 1 80 ? 15.703 2.636 -10.477 1.00 91.38 80 TYR A CA 1
ATOM 571 C C . TYR A 1 80 ? 16.074 1.150 -10.493 1.00 91.38 80 TYR A C 1
ATOM 573 O O . TYR A 1 80 ? 16.952 0.726 -11.240 1.00 91.38 80 TYR A O 1
ATOM 581 N N . ALA A 1 81 ? 15.358 0.333 -9.719 1.00 92.94 81 ALA A N 1
ATOM 582 C CA . ALA A 1 81 ? 15.617 -1.100 -9.644 1.00 92.94 81 ALA A CA 1
ATOM 583 C C . ALA A 1 81 ? 15.418 -1.812 -10.996 1.00 92.94 81 ALA A C 1
ATOM 585 O O . ALA A 1 81 ? 16.061 -2.835 -11.253 1.00 92.94 81 ALA A O 1
ATOM 586 N N . SER A 1 82 ? 14.551 -1.276 -11.863 1.00 92.19 82 SER A N 1
ATOM 587 C CA . SER A 1 82 ? 14.376 -1.770 -13.228 1.00 92.19 82 SER A CA 1
ATOM 588 C C . SER A 1 82 ? 15.568 -1.460 -14.127 1.00 92.19 82 SER A C 1
ATOM 590 O O . SER A 1 82 ? 15.998 -2.339 -14.872 1.00 92.19 82 SER A O 1
ATOM 592 N N . ALA A 1 83 ? 16.143 -0.259 -14.034 1.00 89.06 83 ALA A N 1
ATOM 593 C CA . ALA A 1 83 ? 17.340 0.086 -14.801 1.00 89.06 83 ALA A CA 1
ATOM 594 C C . ALA A 1 83 ? 18.511 -0.870 -14.490 1.00 89.06 83 ALA A C 1
ATOM 596 O O . ALA A 1 83 ? 19.241 -1.277 -15.394 1.00 89.06 83 ALA A O 1
ATOM 597 N N . ASP A 1 84 ? 18.625 -1.308 -13.233 1.00 88.06 84 ASP A N 1
ATOM 598 C CA . ASP A 1 84 ? 19.715 -2.181 -12.785 1.00 88.06 84 ASP A CA 1
ATOM 599 C C . ASP A 1 84 ? 19.477 -3.683 -13.008 1.00 88.06 84 ASP A C 1
ATOM 601 O O . ASP A 1 84 ? 20.431 -4.459 -13.076 1.00 88.06 84 ASP A O 1
ATOM 605 N N . GLY A 1 85 ? 18.223 -4.143 -13.032 1.00 87.19 85 GLY A N 1
ATOM 606 C CA . GLY A 1 85 ? 17.915 -5.583 -13.035 1.00 87.19 85 GLY A CA 1
ATOM 607 C C . GLY A 1 85 ? 16.591 -5.975 -13.684 1.00 87.19 85 GLY A C 1
ATOM 608 O O . GLY A 1 85 ? 16.105 -7.089 -13.472 1.00 87.19 85 GLY A O 1
ATOM 609 N N . GLY A 1 86 ? 15.998 -5.071 -14.456 1.00 90.62 86 GLY A N 1
ATOM 610 C CA . GLY A 1 86 ? 14.746 -5.266 -15.172 1.00 90.62 86 GLY A CA 1
ATOM 611 C C . GLY A 1 86 ? 13.514 -5.393 -14.271 1.00 90.62 86 GLY A C 1
ATOM 612 O O . GLY A 1 86 ? 13.545 -5.223 -13.048 1.00 90.62 86 GLY A O 1
ATOM 613 N N . ARG A 1 87 ? 12.389 -5.754 -14.898 1.00 92.25 87 ARG A N 1
ATOM 614 C CA . ARG A 1 87 ? 11.060 -5.759 -14.263 1.00 92.25 87 ARG A CA 1
ATOM 615 C C . ARG A 1 87 ? 10.967 -6.643 -13.017 1.00 92.25 87 ARG A C 1
ATOM 617 O O . ARG A 1 87 ? 10.314 -6.261 -12.055 1.00 92.25 87 ARG A O 1
ATOM 624 N N . ARG A 1 88 ? 11.612 -7.818 -13.001 1.00 94.06 88 ARG A N 1
ATOM 625 C CA . ARG A 1 88 ? 11.560 -8.736 -11.842 1.00 94.06 88 ARG A CA 1
ATOM 626 C C . ARG A 1 88 ? 12.179 -8.105 -10.594 1.00 94.06 88 ARG A C 1
ATOM 628 O O . ARG A 1 88 ? 11.605 -8.207 -9.512 1.00 94.06 88 ARG A O 1
ATOM 635 N N . ARG A 1 89 ? 13.315 -7.415 -10.752 1.00 94.44 89 ARG A N 1
ATOM 636 C CA . ARG A 1 89 ? 13.975 -6.705 -9.651 1.00 94.44 89 ARG A CA 1
ATOM 637 C C . ARG A 1 89 ? 13.145 -5.511 -9.186 1.00 94.44 89 ARG A C 1
ATOM 639 O O . ARG A 1 89 ? 13.000 -5.327 -7.983 1.00 94.44 89 ARG A O 1
ATOM 646 N N . ALA A 1 90 ? 12.550 -4.767 -10.119 1.00 94.94 90 ALA A N 1
ATOM 647 C CA . ALA A 1 90 ? 11.635 -3.669 -9.807 1.00 94.94 90 ALA A CA 1
ATOM 648 C C . ALA A 1 90 ? 10.445 -4.121 -8.950 1.00 94.94 90 ALA A C 1
ATOM 650 O O . ALA A 1 90 ? 10.195 -3.532 -7.903 1.00 94.94 90 ALA A O 1
ATOM 651 N N . VAL A 1 91 ? 9.771 -5.206 -9.350 1.00 96.44 91 VAL A N 1
ATOM 652 C CA . VAL A 1 91 ? 8.655 -5.809 -8.601 1.00 96.44 91 VAL A CA 1
ATOM 653 C C . VAL A 1 91 ? 9.090 -6.212 -7.195 1.00 96.44 91 VAL A C 1
ATOM 655 O O . VAL A 1 91 ? 8.427 -5.857 -6.227 1.00 96.44 91 VAL A O 1
ATOM 658 N N . PHE A 1 92 ? 10.220 -6.910 -7.064 1.00 97.69 92 PHE A N 1
ATOM 659 C CA . PHE A 1 92 ? 10.697 -7.381 -5.764 1.00 97.69 92 PHE A CA 1
ATOM 660 C C . PHE A 1 92 ? 11.077 -6.234 -4.815 1.00 97.69 92 PHE A C 1
ATOM 662 O O . PHE A 1 92 ? 10.699 -6.246 -3.643 1.00 97.69 92 PHE A O 1
ATOM 669 N N . VAL A 1 93 ? 11.802 -5.227 -5.312 1.00 97.38 93 VAL A N 1
ATOM 670 C CA . VAL A 1 93 ? 12.199 -4.057 -4.512 1.00 97.38 93 VAL A CA 1
ATOM 671 C C . VAL A 1 93 ? 10.973 -3.246 -4.097 1.00 97.38 93 VAL A C 1
ATOM 673 O O . VAL A 1 93 ? 10.852 -2.891 -2.925 1.00 97.38 93 VAL A O 1
ATOM 676 N N . ALA A 1 94 ? 10.046 -3.002 -5.025 1.00 97.44 94 ALA A N 1
ATOM 677 C CA . ALA A 1 94 ? 8.824 -2.257 -4.750 1.00 97.44 94 ALA A CA 1
ATOM 678 C C . ALA A 1 94 ? 7.923 -2.979 -3.740 1.00 97.44 94 ALA A C 1
ATOM 680 O O . ALA A 1 94 ? 7.467 -2.355 -2.786 1.00 97.44 94 ALA A O 1
ATOM 681 N N . ALA A 1 95 ? 7.737 -4.295 -3.889 1.00 98.12 95 ALA A N 1
ATOM 682 C CA . ALA A 1 95 ? 6.970 -5.107 -2.948 1.00 98.12 95 ALA A CA 1
ATOM 683 C C . ALA A 1 95 ? 7.547 -5.030 -1.527 1.00 98.12 95 ALA A C 1
ATOM 685 O O . ALA A 1 95 ? 6.809 -4.803 -0.574 1.00 98.12 95 ALA A O 1
ATOM 686 N N . ARG A 1 96 ? 8.871 -5.156 -1.366 1.00 98.31 96 ARG A N 1
ATOM 687 C CA . ARG A 1 96 ? 9.507 -5.073 -0.041 1.00 98.31 96 ARG A CA 1
ATOM 688 C C . ARG A 1 96 ? 9.405 -3.684 0.580 1.00 98.31 96 ARG A C 1
ATOM 690 O O . ARG A 1 96 ? 9.104 -3.581 1.766 1.00 98.31 96 ARG A O 1
ATOM 697 N N . ALA A 1 97 ? 9.661 -2.637 -0.202 1.00 97.81 97 ALA A N 1
ATOM 698 C CA . ALA A 1 97 ? 9.564 -1.261 0.278 1.00 97.81 97 ALA A CA 1
ATOM 699 C C . ALA A 1 97 ? 8.129 -0.931 0.714 1.00 97.81 97 ALA A C 1
ATOM 701 O O . ALA A 1 97 ? 7.913 -0.381 1.794 1.00 97.81 97 ALA A O 1
ATOM 702 N N . HIS A 1 98 ? 7.146 -1.329 -0.096 1.00 98.25 98 HIS A N 1
ATOM 703 C CA . HIS A 1 98 ? 5.744 -1.040 0.177 1.00 98.25 98 HIS A CA 1
ATOM 704 C C . HIS A 1 98 ? 5.133 -1.946 1.246 1.00 98.25 98 HIS A C 1
ATOM 706 O O . HIS A 1 98 ? 4.205 -1.524 1.916 1.00 98.25 98 HIS A O 1
ATOM 712 N N . ALA A 1 99 ? 5.670 -3.146 1.487 1.00 98.25 99 ALA A N 1
ATOM 713 C CA . ALA A 1 99 ? 5.267 -3.971 2.628 1.00 98.25 99 ALA A CA 1
ATOM 714 C C . ALA A 1 99 ? 5.516 -3.247 3.961 1.00 98.25 99 ALA A C 1
ATOM 716 O O . ALA A 1 99 ? 4.622 -3.154 4.798 1.00 98.25 99 ALA A O 1
ATOM 717 N N . VAL A 1 100 ? 6.712 -2.675 4.143 1.00 97.81 100 VAL A N 1
ATOM 718 C CA . VAL A 1 100 ? 7.054 -1.939 5.373 1.00 97.81 100 VAL A CA 1
ATOM 719 C C . VAL A 1 100 ? 6.151 -0.717 5.540 1.00 97.81 100 VAL A C 1
ATOM 721 O O . VAL A 1 100 ? 5.624 -0.479 6.624 1.00 97.81 100 VAL A O 1
ATOM 724 N N . ALA A 1 101 ? 5.922 0.031 4.459 1.00 97.31 101 ALA A N 1
ATOM 725 C CA . ALA A 1 101 ? 5.032 1.185 4.498 1.00 97.31 101 ALA A CA 1
ATOM 726 C C . ALA A 1 101 ? 3.563 0.786 4.732 1.00 97.31 101 ALA A C 1
ATOM 728 O O . ALA A 1 101 ? 2.866 1.431 5.513 1.00 97.31 101 ALA A O 1
ATOM 729 N N . GLY A 1 102 ? 3.114 -0.307 4.114 1.00 97.56 102 GLY A N 1
ATOM 730 C CA . GLY A 1 102 ? 1.767 -0.858 4.241 1.00 97.56 102 GLY A CA 1
ATOM 731 C C . GLY A 1 102 ? 1.408 -1.229 5.677 1.00 97.56 102 GLY A C 1
ATOM 732 O O . GLY A 1 102 ? 0.277 -0.993 6.094 1.00 97.56 102 GLY A O 1
ATOM 733 N N . ALA A 1 103 ? 2.372 -1.712 6.470 1.00 98.12 103 ALA A N 1
ATOM 734 C CA . ALA A 1 103 ? 2.183 -1.933 7.906 1.00 98.12 103 ALA A CA 1
ATOM 735 C C . ALA A 1 103 ? 1.752 -0.646 8.631 1.00 98.12 103 ALA A C 1
ATOM 737 O O . ALA A 1 103 ? 0.757 -0.635 9.356 1.00 98.12 103 ALA A O 1
ATOM 738 N N . GLY A 1 104 ? 2.475 0.455 8.397 1.00 97.44 104 GLY A N 1
ATOM 739 C CA . GLY A 1 104 ? 2.166 1.757 8.989 1.00 97.44 104 GLY A CA 1
ATOM 740 C C . GLY A 1 104 ? 0.855 2.342 8.464 1.00 97.44 104 GLY A C 1
ATOM 741 O O . GLY A 1 104 ? 0.042 2.832 9.246 1.00 97.44 104 GLY A O 1
ATOM 742 N N . LEU A 1 105 ? 0.608 2.239 7.155 1.00 97.62 105 LEU A N 1
ATOM 743 C CA . LEU A 1 105 ? -0.624 2.725 6.529 1.00 97.62 105 LEU A CA 1
ATOM 744 C C . LEU A 1 105 ? -1.867 1.997 7.055 1.00 97.62 105 LEU A C 1
ATOM 746 O O . LEU A 1 105 ? -2.879 2.646 7.312 1.00 97.62 105 LEU A O 1
ATOM 750 N N . ALA A 1 106 ? -1.790 0.682 7.272 1.00 97.50 106 ALA A N 1
ATOM 751 C CA . ALA A 1 106 ? -2.884 -0.084 7.863 1.00 97.50 106 ALA A CA 1
ATOM 752 C C . ALA A 1 106 ? -3.177 0.360 9.303 1.00 97.50 106 ALA A C 1
ATOM 754 O O . ALA A 1 106 ? -4.339 0.547 9.657 1.00 97.50 106 ALA A O 1
ATOM 755 N N . ILE A 1 107 ? -2.140 0.605 10.113 1.00 96.69 107 ILE A N 1
ATOM 756 C CA . ILE A 1 107 ? -2.310 1.131 11.475 1.00 96.69 107 ILE A CA 1
ATOM 757 C C . ILE A 1 107 ? -3.008 2.496 11.434 1.00 96.69 107 ILE A C 1
ATOM 759 O O . ILE A 1 107 ? -4.019 2.681 12.110 1.00 96.69 107 ILE A O 1
ATOM 763 N N . ILE A 1 108 ? -2.532 3.423 10.594 1.00 96.31 108 ILE A N 1
ATOM 764 C CA . ILE A 1 108 ? -3.142 4.754 10.427 1.00 96.31 108 ILE A CA 1
ATOM 765 C C . ILE A 1 108 ? -4.610 4.639 9.989 1.00 96.31 108 ILE A C 1
ATOM 767 O O . ILE A 1 108 ? -5.460 5.380 10.480 1.00 96.31 108 ILE A O 1
ATOM 771 N N . ALA A 1 109 ? -4.925 3.700 9.095 1.00 96.38 109 ALA A N 1
ATOM 772 C CA . ALA A 1 109 ? -6.275 3.500 8.577 1.00 96.38 109 ALA A CA 1
ATOM 773 C C . ALA A 1 109 ? -7.262 2.924 9.611 1.00 96.38 109 ALA A C 1
ATOM 775 O O . ALA A 1 109 ? -8.464 3.183 9.498 1.00 96.38 109 ALA A O 1
ATOM 776 N N . VAL A 1 110 ? -6.783 2.171 10.609 1.00 96.38 110 VAL A N 1
ATOM 777 C CA . VAL A 1 110 ? -7.626 1.587 11.671 1.00 96.38 110 VAL A CA 1
ATOM 778 C C . VAL A 1 110 ? -7.940 2.591 12.785 1.00 96.38 110 VAL A C 1
ATOM 780 O O . VAL A 1 110 ? -9.040 2.548 13.328 1.00 96.38 110 VAL A O 1
ATOM 783 N N . ILE A 1 111 ? -7.039 3.532 13.098 1.00 94.94 111 ILE A N 1
ATOM 784 C CA . ILE A 1 111 ? -7.241 4.549 14.155 1.00 94.94 111 ILE A CA 1
ATOM 785 C C . ILE A 1 111 ? -8.622 5.237 14.100 1.00 94.94 111 ILE A C 1
ATOM 787 O O . ILE A 1 111 ? -9.307 5.261 15.125 1.00 94.94 111 ILE A O 1
ATOM 791 N N . PRO A 1 112 ? -9.087 5.776 12.954 1.00 93.94 112 PRO A N 1
ATOM 792 C CA . PRO A 1 112 ? -10.364 6.484 12.905 1.00 93.94 112 PRO A CA 1
ATOM 793 C C . PRO A 1 112 ? -11.597 5.587 13.100 1.00 93.94 112 PRO A C 1
ATOM 795 O O . PRO A 1 112 ? -12.694 6.127 13.222 1.00 93.94 112 PRO A O 1
ATOM 798 N N . GLN A 1 113 ? -11.450 4.256 13.145 1.00 92.19 113 GLN A N 1
ATOM 799 C CA . GLN A 1 113 ? -12.560 3.335 13.431 1.00 92.19 113 GLN A CA 1
ATOM 800 C C . GLN A 1 113 ? -12.938 3.306 14.922 1.00 92.19 113 GLN A C 1
ATOM 802 O O . GLN A 1 113 ? -13.948 2.716 15.284 1.00 92.19 113 GLN A O 1
ATOM 807 N N . GLY A 1 114 ? -12.134 3.907 15.808 1.00 89.56 114 GLY A N 1
ATOM 808 C CA . GLY A 1 114 ? -12.429 4.008 17.245 1.00 89.56 114 GLY A CA 1
ATOM 809 C C . GLY A 1 114 ? -12.223 2.718 18.050 1.00 89.56 114 GLY A C 1
ATOM 810 O O . GLY A 1 114 ? -12.074 2.788 19.265 1.00 89.56 114 GLY A O 1
ATOM 811 N N . GLN A 1 115 ? -12.129 1.559 17.394 1.00 87.00 115 GLN A N 1
ATOM 812 C CA . GLN A 1 115 ? -11.850 0.264 18.024 1.00 87.00 115 GLN A CA 1
ATOM 813 C C . GLN A 1 115 ? -10.392 -0.166 17.823 1.00 87.00 115 GLN A C 1
ATOM 815 O O . GLN A 1 115 ? -10.091 -1.146 17.140 1.00 87.00 115 GLN A O 1
ATOM 820 N N . VAL A 1 116 ? -9.463 0.601 18.395 1.00 89.00 116 VAL A N 1
ATOM 821 C CA . VAL A 1 116 ? -8.040 0.234 18.408 1.00 89.00 116 VAL A CA 1
ATOM 822 C C . VAL A 1 116 ? -7.751 -0.781 19.519 1.00 89.00 116 VAL A C 1
ATOM 824 O O . VAL A 1 116 ? -8.318 -0.669 20.608 1.00 89.00 116 VAL A O 1
ATOM 827 N N . PRO A 1 117 ? -6.857 -1.759 19.286 1.00 93.00 117 PRO A N 1
ATOM 828 C CA . PRO A 1 117 ? -6.492 -2.722 20.314 1.00 93.00 117 PRO A CA 1
ATOM 829 C C . PRO A 1 117 ? -5.927 -2.038 21.565 1.00 93.00 117 PRO A C 1
ATOM 831 O O . PRO A 1 117 ? -5.041 -1.192 21.470 1.00 93.00 117 PRO A O 1
ATOM 834 N N . ALA A 1 118 ? -6.402 -2.441 22.747 1.00 94.25 118 ALA A N 1
ATOM 835 C CA . ALA A 1 118 ? -5.921 -1.898 24.021 1.00 94.25 118 ALA A CA 1
ATOM 836 C C . ALA A 1 118 ? -4.484 -2.338 24.357 1.00 94.25 118 ALA A C 1
ATOM 838 O O . ALA A 1 118 ? -3.788 -1.677 25.124 1.00 94.25 118 ALA A O 1
ATOM 839 N N . THR A 1 119 ? -4.035 -3.465 23.796 1.00 95.88 119 THR A N 1
ATOM 840 C CA . THR A 1 119 ? -2.702 -4.020 24.038 1.00 95.88 119 THR A CA 1
ATOM 841 C C . THR A 1 119 ? -1.800 -3.849 22.813 1.00 95.88 119 THR A C 1
ATOM 843 O O . THR A 1 119 ? -2.266 -4.007 21.681 1.00 95.88 119 THR A O 1
ATOM 846 N N . PRO A 1 120 ? -0.485 -3.615 22.999 1.00 95.12 120 PRO A N 1
ATOM 847 C CA . PRO A 1 120 ? 0.469 -3.520 21.890 1.00 95.12 120 PRO A CA 1
ATOM 848 C C . PRO A 1 120 ? 0.474 -4.753 20.974 1.00 95.12 120 PRO A C 1
ATOM 850 O O . PRO A 1 120 ? 0.631 -4.631 19.762 1.00 95.12 120 PRO A O 1
ATOM 853 N N . LEU A 1 121 ? 0.247 -5.947 21.535 1.00 95.94 121 LEU A N 1
ATOM 854 C CA . LEU A 1 121 ? 0.190 -7.198 20.771 1.00 95.94 121 LEU A CA 1
ATOM 855 C C . LEU A 1 121 ? -0.991 -7.246 19.794 1.00 95.94 121 LEU A C 1
ATOM 857 O O . LEU A 1 121 ? -0.882 -7.871 18.741 1.00 95.94 121 LEU A O 1
ATOM 861 N N . GLY A 1 122 ? -2.091 -6.550 20.088 1.00 94.62 122 GLY A N 1
ATOM 862 C CA . GLY A 1 122 ? -3.238 -6.479 19.186 1.00 94.62 122 GLY A CA 1
ATOM 863 C C . GLY A 1 122 ? -2.959 -5.723 17.880 1.00 94.62 122 GLY A C 1
ATOM 864 O O . GLY A 1 122 ? -3.695 -5.896 16.912 1.00 94.62 122 GLY A O 1
ATOM 865 N N . PHE A 1 123 ? -1.871 -4.946 17.800 1.00 96.44 123 PHE A N 1
ATOM 866 C CA . PHE A 1 123 ? -1.449 -4.278 16.562 1.00 96.44 123 PHE A CA 1
ATOM 867 C C . PHE A 1 123 ? -0.700 -5.202 15.595 1.00 96.44 123 PHE A C 1
ATOM 869 O O . PHE A 1 123 ? -0.607 -4.893 14.407 1.00 96.44 123 PHE A O 1
ATOM 876 N N . ILE A 1 124 ? -0.193 -6.346 16.066 1.00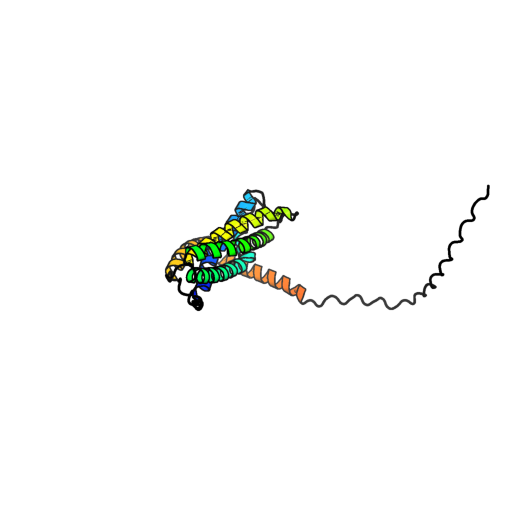 97.00 124 ILE A N 1
ATOM 877 C CA . ILE A 1 124 ? 0.536 -7.317 15.239 1.00 97.00 124 ILE A CA 1
ATOM 878 C C . ILE A 1 124 ? -0.295 -7.804 14.039 1.00 97.00 124 ILE A C 1
ATOM 880 O O . ILE A 1 124 ? 0.207 -7.700 12.917 1.00 97.00 124 ILE A O 1
ATOM 884 N N . PRO A 1 125 ? -1.546 -8.292 14.194 1.00 96.94 125 PRO A N 1
ATOM 885 C CA . PRO A 1 125 ? -2.342 -8.729 13.046 1.00 96.94 125 PRO A CA 1
ATOM 886 C C . PRO A 1 125 ? -2.615 -7.595 12.048 1.00 96.94 125 PRO A C 1
ATOM 888 O O . PRO A 1 125 ? -2.576 -7.831 10.841 1.00 96.94 125 PRO A O 1
ATOM 891 N N . ILE A 1 126 ? -2.812 -6.361 12.529 1.00 97.06 126 ILE A N 1
ATOM 892 C CA . ILE A 1 126 ? -3.009 -5.174 11.681 1.00 97.06 126 ILE A CA 1
ATOM 893 C C . ILE A 1 126 ? -1.751 -4.904 10.849 1.00 97.06 126 ILE A C 1
ATOM 895 O O . ILE A 1 126 ? -1.831 -4.743 9.631 1.00 97.06 126 ILE A O 1
ATOM 899 N N . ALA A 1 127 ? -0.581 -4.906 11.492 1.00 97.75 127 ALA A N 1
ATOM 900 C CA . ALA A 1 127 ? 0.698 -4.698 10.824 1.00 97.75 127 ALA A CA 1
ATOM 901 C C . ALA A 1 127 ? 0.984 -5.799 9.793 1.00 97.75 127 ALA A C 1
ATOM 903 O O . ALA A 1 127 ? 1.399 -5.490 8.679 1.00 97.75 127 ALA A O 1
ATOM 904 N N . ILE A 1 128 ? 0.724 -7.071 10.122 1.00 98.12 128 ILE A N 1
ATOM 905 C CA . ILE A 1 128 ? 0.906 -8.200 9.196 1.00 98.12 128 ILE A CA 1
ATOM 906 C C . ILE 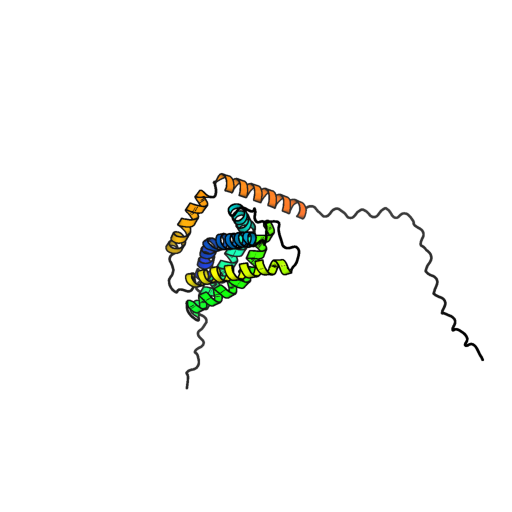A 1 128 ? -0.011 -8.068 7.981 1.00 98.12 128 ILE A C 1
ATOM 908 O O . ILE A 1 128 ? 0.463 -8.170 6.849 1.00 98.12 128 ILE A O 1
ATOM 912 N N . ALA A 1 129 ? -1.300 -7.799 8.192 1.00 97.81 129 ALA A N 1
ATOM 913 C CA . ALA A 1 129 ? -2.245 -7.605 7.097 1.00 97.81 129 ALA A CA 1
ATOM 914 C C . ALA A 1 129 ? -1.835 -6.418 6.207 1.00 97.81 129 ALA A C 1
ATOM 916 O O . ALA A 1 129 ? -1.818 -6.539 4.980 1.00 97.81 129 ALA A O 1
ATOM 917 N N . GLY A 1 130 ? -1.404 -5.313 6.822 1.00 98.06 130 GLY A N 1
ATOM 918 C CA . GLY A 1 130 ? -0.836 -4.160 6.127 1.00 98.06 130 GLY A CA 1
ATOM 919 C C . GLY A 1 130 ? 0.422 -4.493 5.324 1.00 98.06 130 GLY A C 1
ATOM 920 O O . GLY A 1 130 ? 0.543 -4.052 4.184 1.00 98.06 130 GLY A O 1
ATOM 921 N N . MET A 1 131 ? 1.332 -5.315 5.859 1.00 98.38 131 MET A N 1
ATOM 922 C CA . MET A 1 131 ? 2.522 -5.775 5.132 1.00 98.38 131 MET A CA 1
ATOM 923 C C . MET A 1 131 ? 2.165 -6.609 3.906 1.00 98.38 131 MET A C 1
ATOM 925 O O . MET A 1 131 ? 2.759 -6.413 2.847 1.00 98.38 131 MET A O 1
ATOM 929 N N . VAL A 1 132 ? 1.207 -7.529 4.029 1.00 98.25 132 VAL A N 1
ATOM 930 C CA . VAL A 1 132 ? 0.777 -8.397 2.921 1.00 98.25 132 VAL A CA 1
ATOM 931 C C . VAL A 1 132 ? 0.077 -7.579 1.836 1.00 98.25 132 VAL A C 1
ATOM 933 O O . VAL A 1 132 ? 0.441 -7.682 0.662 1.00 98.25 132 VAL A O 1
ATOM 936 N N . CYS A 1 133 ? -0.872 -6.721 2.222 1.00 98.12 133 CYS A N 1
ATOM 937 C CA . CYS A 1 133 ? -1.538 -5.798 1.304 1.00 98.12 133 CYS A CA 1
ATOM 938 C C . CYS A 1 133 ? -0.517 -4.878 0.620 1.00 98.12 133 CYS A C 1
ATOM 940 O O . CYS A 1 133 ? -0.498 -4.765 -0.606 1.00 98.12 133 CYS A O 1
ATOM 942 N N . GLY A 1 134 ? 0.385 -4.284 1.404 1.00 98.00 134 GLY A N 1
ATOM 943 C CA . GLY A 1 134 ? 1.456 -3.427 0.912 1.00 98.00 134 GLY A CA 1
ATOM 944 C C . GLY A 1 134 ? 2.389 -4.156 -0.058 1.00 98.00 134 GLY A C 1
ATOM 945 O O . GLY A 1 134 ? 2.701 -3.641 -1.126 1.00 98.00 134 GLY A O 1
ATOM 946 N N . ALA A 1 135 ? 2.783 -5.396 0.230 1.00 98.38 135 ALA A N 1
ATOM 947 C CA . ALA A 1 135 ? 3.588 -6.189 -0.697 1.00 98.38 135 ALA A CA 1
ATOM 948 C C . ALA A 1 135 ? 2.874 -6.398 -2.043 1.00 98.38 135 ALA A C 1
ATOM 950 O O . ALA A 1 135 ? 3.500 -6.256 -3.096 1.00 98.38 135 ALA A O 1
ATOM 951 N N . GLY A 1 136 ? 1.568 -6.689 -2.014 1.00 97.94 136 GLY A N 1
ATOM 952 C CA . GLY A 1 136 ? 0.736 -6.837 -3.210 1.00 97.94 136 GLY A CA 1
ATOM 953 C C . GLY A 1 136 ? 0.643 -5.547 -4.030 1.00 97.94 136 GLY A C 1
ATOM 954 O O . GLY A 1 136 ? 0.947 -5.554 -5.226 1.00 97.94 136 GLY A O 1
ATOM 955 N N . CYS A 1 137 ? 0.304 -4.425 -3.390 1.00 97.75 137 CYS A N 1
ATOM 956 C CA . CYS A 1 137 ? 0.249 -3.118 -4.051 1.00 97.75 137 CYS A CA 1
ATOM 957 C C . CYS A 1 137 ? 1.620 -2.695 -4.602 1.00 97.75 137 CYS A C 1
ATOM 959 O O . CYS A 1 137 ? 1.732 -2.285 -5.758 1.00 97.75 137 CYS A O 1
ATOM 961 N N . GLY A 1 138 ? 2.690 -2.877 -3.825 1.00 97.62 138 GLY A N 1
ATOM 962 C CA . GLY A 1 138 ? 4.060 -2.594 -4.246 1.00 97.62 138 GLY A CA 1
ATOM 963 C C . GLY A 1 138 ? 4.500 -3.452 -5.430 1.00 97.62 138 GLY A C 1
ATOM 964 O O . GLY A 1 138 ? 5.141 -2.942 -6.347 1.00 97.62 138 GLY A O 1
ATOM 965 N N . ALA A 1 139 ? 4.120 -4.731 -5.470 1.00 97.69 139 ALA A N 1
ATOM 966 C CA . ALA A 1 139 ? 4.388 -5.599 -6.613 1.00 97.69 139 ALA A CA 1
ATOM 967 C C . ALA A 1 139 ? 3.684 -5.101 -7.887 1.00 97.69 139 ALA A C 1
ATOM 969 O O . ALA A 1 139 ? 4.302 -5.085 -8.955 1.00 97.69 139 ALA A O 1
ATOM 970 N N . LEU A 1 140 ? 2.429 -4.648 -7.777 1.00 95.44 140 LEU A N 1
ATOM 971 C CA . LEU A 1 140 ? 1.678 -4.049 -8.886 1.00 95.44 140 LEU A CA 1
ATOM 972 C C . LEU A 1 140 ? 2.326 -2.745 -9.366 1.00 95.44 140 LEU A C 1
ATOM 974 O O . LEU A 1 140 ? 2.601 -2.606 -10.559 1.00 95.44 140 LEU A O 1
ATOM 978 N N . ILE A 1 141 ? 2.658 -1.830 -8.451 1.00 95.38 141 ILE A N 1
ATOM 979 C CA . ILE A 1 141 ? 3.385 -0.591 -8.771 1.00 95.38 141 ILE A CA 1
ATOM 980 C C . ILE A 1 141 ? 4.719 -0.923 -9.445 1.00 95.38 141 ILE A C 1
ATOM 982 O O . ILE A 1 141 ? 5.056 -0.345 -10.475 1.00 95.38 141 ILE A O 1
ATOM 986 N N . GLY A 1 142 ? 5.466 -1.891 -8.917 1.00 95.12 142 GLY A N 1
ATOM 987 C CA . GLY A 1 142 ? 6.729 -2.340 -9.493 1.00 95.12 142 GLY A CA 1
ATOM 988 C C . GLY A 1 142 ? 6.577 -2.953 -10.885 1.00 95.12 142 GLY A C 1
ATOM 989 O O . GLY A 1 142 ? 7.440 -2.754 -11.739 1.00 95.12 142 GLY A O 1
ATOM 990 N N . ALA A 1 143 ? 5.473 -3.650 -11.154 1.00 93.38 143 ALA A N 1
ATOM 991 C CA . ALA A 1 143 ? 5.174 -4.194 -12.474 1.00 93.38 143 ALA A CA 1
ATOM 992 C C . ALA A 1 143 ? 4.854 -3.083 -13.487 1.00 93.38 143 ALA A C 1
ATOM 994 O O . ALA A 1 143 ? 5.349 -3.139 -14.615 1.00 93.38 143 ALA A O 1
ATOM 995 N N . VAL A 1 144 ? 4.089 -2.065 -13.073 1.00 91.25 144 VAL A N 1
ATOM 996 C CA . VAL A 1 144 ? 3.712 -0.903 -13.901 1.00 91.25 144 VAL A CA 1
ATOM 997 C C . VAL A 1 144 ? 4.907 0.028 -14.146 1.00 91.25 144 VAL A C 1
ATOM 999 O O . VAL A 1 144 ? 5.125 0.495 -15.267 1.00 91.25 144 VAL A O 1
ATOM 1002 N N . CYS A 1 145 ? 5.712 0.284 -13.115 1.00 91.25 145 CYS A N 1
ATOM 1003 C CA . CYS A 1 145 ? 6.857 1.192 -13.177 1.00 91.25 145 CYS A CA 1
ATOM 1004 C C . CYS A 1 145 ? 8.140 0.517 -13.688 1.00 91.25 145 CYS A C 1
ATOM 1006 O O . CYS A 1 145 ? 9.073 1.204 -14.092 1.00 91.25 145 CYS A O 1
ATOM 1008 N N . GLY A 1 146 ? 8.201 -0.816 -13.688 1.00 87.62 146 GLY A N 1
ATOM 1009 C CA . GLY A 1 146 ? 9.399 -1.587 -14.015 1.00 87.62 146 GLY A CA 1
ATOM 1010 C C . GLY A 1 146 ? 9.624 -1.889 -15.499 1.00 87.62 146 GLY A C 1
ATOM 1011 O O . GLY A 1 146 ? 10.515 -2.677 -15.805 1.00 87.62 146 GLY A O 1
ATOM 1012 N N . GLY A 1 147 ? 8.841 -1.335 -16.426 1.00 77.38 147 GLY A N 1
ATOM 1013 C CA . GLY A 1 147 ? 8.999 -1.554 -17.870 1.00 77.38 147 GLY A CA 1
ATOM 1014 C C . GLY A 1 147 ? 9.586 -0.345 -18.601 1.00 77.38 147 GLY A C 1
ATOM 1015 O O . GLY A 1 147 ? 9.234 0.785 -18.290 1.00 77.38 147 GLY A O 1
ATOM 1016 N N . ALA A 1 148 ? 10.414 -0.579 -19.625 1.00 61.72 148 ALA A N 1
ATOM 1017 C CA . ALA A 1 148 ? 10.877 0.476 -20.540 1.00 61.72 148 ALA A CA 1
ATOM 1018 C C . ALA A 1 148 ? 9.733 1.091 -21.369 1.00 61.72 148 ALA A C 1
ATOM 1020 O O . ALA A 1 148 ? 9.862 2.189 -21.901 1.00 61.72 148 ALA A O 1
ATOM 1021 N N . ALA A 1 149 ? 8.601 0.388 -21.462 1.00 53.69 149 ALA A N 1
ATOM 1022 C CA . ALA A 1 149 ? 7.411 0.911 -22.097 1.00 53.69 149 ALA A CA 1
ATOM 1023 C C . ALA A 1 149 ? 6.843 2.062 -21.258 1.00 53.69 149 ALA A C 1
ATOM 1025 O O . ALA A 1 149 ? 6.406 1.904 -20.109 1.00 53.69 149 ALA A O 1
ATOM 1026 N N . SER A 1 150 ? 6.794 3.234 -21.875 1.00 52.09 150 SER A N 1
ATOM 1027 C CA . SER A 1 150 ? 5.826 4.272 -21.563 1.00 52.09 150 SER A CA 1
ATOM 1028 C C . SER A 1 150 ? 4.429 3.675 -21.742 1.00 52.09 150 SER A C 1
ATOM 1030 O O . SER A 1 150 ? 3.814 3.888 -22.776 1.00 52.09 150 SER A O 1
ATOM 1032 N N . LEU A 1 151 ? 3.933 2.880 -20.781 1.00 52.75 151 LEU A N 1
ATOM 1033 C CA . LEU A 1 151 ? 2.494 2.653 -20.658 1.00 52.75 151 LEU A CA 1
ATOM 1034 C C . LEU A 1 151 ? 1.877 4.044 -20.729 1.00 52.75 151 LEU A C 1
ATOM 1036 O O . LEU A 1 151 ? 2.211 4.908 -19.905 1.00 52.75 151 LEU A O 1
ATOM 1040 N N . GLY A 1 152 ? 1.139 4.290 -21.809 1.00 55.22 152 GLY A N 1
ATOM 1041 C CA . GLY A 1 152 ? 0.624 5.612 -22.094 1.00 55.22 152 GLY A CA 1
ATOM 1042 C C . GLY A 1 152 ? -0.250 6.032 -20.924 1.00 55.22 152 GLY A C 1
ATOM 1043 O O . GLY A 1 152 ? -0.913 5.198 -20.307 1.00 55.22 152 GLY A O 1
ATOM 1044 N N . PHE A 1 153 ? -0.292 7.330 -20.629 1.00 53.34 153 PHE A N 1
ATOM 1045 C CA . PHE A 1 153 ? -1.256 7.876 -19.669 1.00 53.34 153 PHE A CA 1
ATOM 1046 C C . PHE A 1 153 ? -2.678 7.344 -19.939 1.00 53.34 153 PHE A C 1
ATOM 1048 O O . PHE A 1 153 ? -3.434 7.131 -19.002 1.00 53.34 153 PHE A O 1
ATOM 1055 N N . GLY A 1 154 ? -3.002 7.049 -21.207 1.00 56.59 154 GLY A N 1
ATOM 1056 C CA . GLY A 1 154 ? -4.249 6.428 -21.650 1.00 56.59 154 GLY A CA 1
ATOM 1057 C C . GLY A 1 154 ? -4.522 5.013 -21.128 1.00 56.59 154 GLY A C 1
ATOM 1058 O O . GLY A 1 154 ? -5.677 4.728 -20.837 1.00 56.59 154 GLY A O 1
ATOM 1059 N N . ASP A 1 155 ? -3.517 4.154 -20.931 1.00 60.59 155 ASP A N 1
ATOM 1060 C CA . ASP A 1 155 ? -3.727 2.799 -20.385 1.00 60.59 155 ASP A CA 1
ATOM 1061 C C . ASP A 1 155 ? -4.011 2.854 -18.881 1.00 60.59 155 ASP A C 1
ATOM 1063 O O . ASP A 1 155 ? -4.918 2.189 -18.379 1.00 60.59 155 ASP A O 1
ATOM 1067 N N . VAL A 1 156 ? -3.290 3.724 -18.166 1.00 56.19 156 VAL A N 1
ATOM 1068 C CA . VAL A 1 156 ? -3.536 3.998 -16.742 1.00 56.19 156 VAL A CA 1
ATOM 1069 C C . VAL A 1 156 ? -4.894 4.681 -16.561 1.00 56.19 156 VAL A C 1
ATOM 1071 O O . VAL A 1 156 ? -5.664 4.310 -15.680 1.00 56.19 156 VAL A O 1
ATOM 1074 N N . TRP A 1 157 ? -5.234 5.636 -17.430 1.00 58.34 157 TRP A N 1
ATOM 1075 C CA . TRP A 1 157 ? -6.518 6.339 -17.410 1.00 58.34 157 TRP A CA 1
ATOM 1076 C C . TRP A 1 157 ? -7.694 5.445 -17.825 1.00 58.34 157 TRP A C 1
ATOM 1078 O O . TRP A 1 157 ? -8.787 5.588 -17.290 1.00 58.34 157 TRP A O 1
ATOM 1088 N N . SER A 1 158 ? -7.484 4.492 -18.734 1.00 59.22 158 SER A N 1
ATOM 1089 C CA . SER A 1 158 ? -8.448 3.444 -19.101 1.00 59.22 158 SER A CA 1
ATOM 1090 C C . SER A 1 158 ? -8.781 2.552 -17.899 1.00 59.22 158 SER A C 1
ATOM 1092 O O . SER A 1 158 ? -9.956 2.331 -17.590 1.00 59.22 158 SER A O 1
ATOM 1094 N N . LEU A 1 159 ? -7.753 2.134 -17.152 1.00 52.94 159 LEU A N 1
ATOM 1095 C CA . LEU A 1 159 ? -7.900 1.420 -15.882 1.00 52.94 159 LEU A CA 1
ATOM 1096 C C . LEU A 1 159 ? -8.558 2.281 -14.792 1.00 52.94 159 LEU A C 1
ATOM 1098 O O . LEU A 1 159 ? -9.335 1.746 -14.008 1.00 52.94 159 LEU A O 1
ATOM 1102 N N . ALA A 1 160 ? -8.305 3.596 -14.769 1.00 54.78 160 ALA A N 1
ATOM 1103 C CA . ALA A 1 160 ? -8.866 4.537 -13.794 1.00 54.78 160 ALA A CA 1
ATOM 1104 C C . ALA A 1 160 ? -10.285 5.051 -14.133 1.00 54.78 160 ALA A C 1
ATOM 1106 O O . ALA A 1 160 ? -11.019 5.473 -13.238 1.00 54.78 160 ALA A O 1
ATOM 1107 N N . LYS A 1 161 ? -10.732 4.985 -15.394 1.00 59.97 161 LYS A N 1
ATOM 1108 C CA . LYS A 1 161 ? -12.097 5.383 -15.791 1.00 59.97 161 LYS A CA 1
ATOM 1109 C C . LYS A 1 161 ? -13.169 4.466 -15.202 1.00 59.97 161 LYS A C 1
ATOM 1111 O O . LYS A 1 161 ? -14.192 4.959 -14.740 1.00 59.97 161 LYS A O 1
ATOM 1116 N N . LYS A 1 162 ? -12.909 3.157 -15.142 1.00 56.78 162 LYS A N 1
ATOM 1117 C CA . LYS A 1 162 ? -13.829 2.175 -14.542 1.00 56.78 162 LYS A CA 1
ATOM 1118 C C . LYS A 1 162 ? -14.120 2.436 -13.052 1.00 56.78 162 LYS A C 1
ATOM 1120 O O . LYS A 1 162 ? -15.292 2.433 -12.681 1.00 56.78 162 LYS A O 1
ATOM 1125 N N . PRO A 1 163 ? -13.126 2.720 -12.187 1.00 49.94 163 PRO A N 1
ATOM 1126 C CA . PRO A 1 163 ? -13.401 3.120 -10.814 1.00 49.94 163 PRO A CA 1
ATOM 1127 C C . PRO A 1 163 ? -13.956 4.541 -10.713 1.00 49.94 163 PRO A C 1
ATOM 1129 O O . PRO A 1 163 ? -14.708 4.795 -9.788 1.00 49.94 163 PRO A O 1
ATOM 1132 N N . GLY A 1 164 ? -13.661 5.457 -11.644 1.00 50.81 164 GLY A N 1
ATOM 1133 C CA . GLY A 1 164 ? -14.249 6.803 -11.663 1.00 50.81 164 GLY A CA 1
ATOM 1134 C C . GLY A 1 164 ? -15.765 6.814 -11.901 1.00 50.81 164 GLY A C 1
ATOM 1135 O O . GLY A 1 164 ? -16.475 7.602 -11.281 1.00 50.81 164 GLY A O 1
ATOM 1136 N N . GLU A 1 165 ? -16.277 5.917 -12.743 1.00 51.88 165 GLU A N 1
ATOM 1137 C CA . GLU A 1 165 ? -17.722 5.696 -12.910 1.00 51.88 165 GLU A CA 1
ATOM 1138 C C . GLU A 1 165 ? -18.341 5.044 -11.664 1.00 51.88 165 GLU A C 1
ATOM 1140 O O . GLU A 1 165 ? -19.410 5.459 -11.221 1.00 51.88 165 GLU A O 1
ATOM 1145 N N . ALA A 1 166 ? -17.632 4.107 -11.025 1.00 45.00 166 ALA A N 1
ATOM 1146 C CA . ALA A 1 166 ? -18.055 3.528 -9.750 1.00 45.00 166 ALA A CA 1
ATOM 1147 C C . ALA A 1 166 ? -18.050 4.559 -8.600 1.00 45.00 166 ALA A C 1
ATOM 1149 O O . ALA A 1 166 ? -18.998 4.614 -7.826 1.00 45.00 166 ALA A O 1
ATOM 1150 N N . LEU A 1 167 ? -17.035 5.424 -8.514 1.00 45.84 167 LEU A N 1
ATOM 1151 C CA . LEU A 1 167 ? -16.914 6.500 -7.522 1.00 45.84 167 LEU A CA 1
ATOM 1152 C C . LEU A 1 167 ? -17.942 7.610 -7.749 1.00 45.84 167 LEU A C 1
ATOM 1154 O O . LEU A 1 167 ? -18.522 8.090 -6.780 1.00 45.84 167 LEU A O 1
ATOM 1158 N N . ARG A 1 168 ? -18.218 7.989 -9.004 1.00 53.97 168 ARG A N 1
ATOM 1159 C CA . ARG A 1 168 ? -19.295 8.939 -9.338 1.00 53.97 168 ARG A CA 1
ATOM 1160 C C . ARG A 1 168 ? -20.682 8.387 -9.018 1.00 53.97 168 ARG A C 1
ATOM 1162 O O . ARG A 1 168 ? -21.541 9.160 -8.617 1.00 53.97 168 ARG A O 1
ATOM 1169 N N . ASN A 1 169 ? -20.884 7.075 -9.129 1.00 50.28 169 ASN A N 1
ATOM 1170 C CA . ASN A 1 169 ? -22.111 6.423 -8.665 1.00 50.28 169 ASN A CA 1
ATOM 1171 C C . ASN A 1 169 ? -22.181 6.287 -7.130 1.00 50.28 169 ASN A C 1
ATOM 1173 O O . ASN A 1 169 ? -23.269 6.125 -6.587 1.00 50.28 169 ASN A O 1
ATOM 1177 N N . LEU A 1 170 ? -21.046 6.357 -6.423 1.00 40.31 170 LEU A N 1
ATOM 1178 C CA . LEU A 1 170 ? -20.959 6.175 -4.966 1.00 40.31 170 LEU A CA 1
ATOM 1179 C C . LEU A 1 170 ? -20.890 7.482 -4.158 1.00 40.31 170 LEU A C 1
ATOM 1181 O O . LEU A 1 170 ? -21.091 7.453 -2.941 1.00 40.31 170 LEU A O 1
ATOM 1185 N N . MET A 1 171 ? -20.583 8.617 -4.787 1.00 45.06 171 MET A N 1
ATOM 1186 C CA . MET A 1 171 ? -20.504 9.922 -4.124 1.00 45.06 171 MET A CA 1
ATOM 1187 C C . MET A 1 171 ? -21.347 10.944 -4.875 1.00 45.06 171 MET A C 1
ATOM 1189 O O . MET A 1 171 ? -20.984 11.383 -5.966 1.00 45.06 171 MET A O 1
ATOM 1193 N N . SER A 1 172 ? -22.460 11.350 -4.259 1.00 57.31 172 SER A N 1
ATOM 1194 C CA . SER A 1 172 ? -23.232 12.484 -4.753 1.00 57.31 172 SER A CA 1
ATOM 1195 C C . SER A 1 172 ? -22.378 13.763 -4.656 1.00 57.31 172 SER A C 1
ATOM 1197 O O . SER A 1 172 ? -21.591 13.910 -3.712 1.00 57.31 172 SER A O 1
ATOM 1199 N N . PRO A 1 173 ? -22.501 14.714 -5.600 1.00 59.22 173 PRO A N 1
ATOM 1200 C CA . PRO A 1 173 ? -21.796 15.999 -5.530 1.00 59.22 173 PRO A CA 1
ATOM 1201 C C . PRO A 1 173 ? -22.053 16.738 -4.209 1.00 59.22 173 PRO A C 1
ATOM 1203 O O . PRO A 1 173 ? -21.176 17.417 -3.678 1.00 59.22 173 PRO A O 1
ATOM 1206 N N . GLU A 1 174 ? -23.245 16.552 -3.649 1.00 65.31 174 GLU A N 1
ATOM 1207 C CA . GLU A 1 174 ? -23.673 17.115 -2.372 1.00 65.31 174 GLU A CA 1
ATOM 1208 C C . GLU A 1 174 ? -22.899 16.521 -1.189 1.00 65.31 174 GLU A C 1
ATOM 1210 O O . GLU A 1 174 ? -22.513 17.262 -0.283 1.00 65.31 174 GLU A O 1
ATOM 1215 N N . ASP A 1 175 ? -22.598 15.219 -1.208 1.00 57.91 175 ASP A N 1
ATOM 1216 C CA . ASP A 1 175 ? -21.789 14.568 -0.171 1.00 57.91 175 ASP A CA 1
ATOM 1217 C C . ASP A 1 175 ? -20.340 15.060 -0.184 1.00 57.91 175 ASP A C 1
ATOM 1219 O O . ASP A 1 175 ? -19.716 15.140 0.870 1.00 57.91 175 ASP A O 1
ATOM 1223 N N . ILE A 1 176 ? -19.806 15.435 -1.350 1.00 57.69 176 ILE A N 1
ATOM 1224 C CA . ILE A 1 176 ? -18.455 16.007 -1.470 1.00 57.69 176 ILE A CA 1
ATOM 1225 C C . ILE A 1 176 ? -18.410 17.400 -0.847 1.00 57.69 176 ILE A C 1
ATOM 1227 O O . ILE A 1 176 ? -17.483 17.710 -0.098 1.00 57.69 176 ILE A O 1
ATOM 1231 N N . VAL A 1 177 ? -19.422 18.228 -1.114 1.00 64.94 177 VAL A N 1
ATOM 1232 C CA . VAL A 1 177 ? -19.527 19.571 -0.527 1.00 64.94 177 VAL A CA 1
ATOM 1233 C C . VAL A 1 177 ? -19.746 19.483 0.984 1.00 64.94 177 VAL A C 1
ATOM 1235 O O . VAL A 1 177 ? -19.091 20.212 1.727 1.00 64.94 177 VAL A O 1
ATOM 1238 N N . LYS A 1 178 ? -20.590 18.554 1.453 1.00 66.19 178 LYS A N 1
ATOM 1239 C CA . LYS A 1 178 ? -20.807 18.296 2.887 1.00 66.19 178 LYS A CA 1
ATOM 1240 C C . LYS A 1 178 ? -19.564 17.741 3.575 1.00 66.19 178 LYS A C 1
ATOM 1242 O O . LYS A 1 178 ? -19.257 18.145 4.690 1.00 66.19 178 LYS A O 1
ATOM 1247 N N . LEU A 1 179 ? -18.827 16.842 2.923 1.00 55.31 179 LEU A N 1
ATOM 1248 C CA . LEU A 1 179 ? -17.568 16.325 3.453 1.00 55.31 179 LEU A CA 1
ATOM 1249 C C . LEU A 1 179 ? -16.523 17.440 3.520 1.00 55.31 179 LEU A C 1
ATOM 1251 O O . LEU A 1 179 ? -15.854 17.569 4.537 1.00 55.31 179 LEU A O 1
ATOM 1255 N N . GLY A 1 180 ? -16.417 18.272 2.481 1.00 66.00 180 GLY A N 1
ATOM 1256 C CA . GLY A 1 180 ? -15.506 19.415 2.441 1.00 66.00 180 GLY A CA 1
ATOM 1257 C C . GLY A 1 180 ? -15.832 20.475 3.494 1.00 66.00 180 GLY A C 1
ATOM 1258 O O . GLY A 1 180 ? -14.921 20.970 4.158 1.00 66.00 180 GLY A O 1
ATOM 1259 N N . SER A 1 181 ? -17.114 20.793 3.702 1.00 72.31 181 SER A N 1
ATOM 1260 C CA . SER A 1 181 ? -17.534 21.721 4.754 1.00 72.31 181 SER A CA 1
ATOM 1261 C C . SER A 1 181 ? -17.305 21.133 6.145 1.00 72.31 181 SER A C 1
ATOM 1263 O O . SER A 1 181 ? -16.713 21.809 6.981 1.00 72.31 181 SER A O 1
ATOM 1265 N N . ALA A 1 182 ? -17.648 19.862 6.373 1.00 63.44 182 ALA A N 1
ATOM 1266 C CA . ALA A 1 182 ? -17.394 19.178 7.639 1.00 63.44 182 ALA A CA 1
ATOM 1267 C C . ALA A 1 182 ? -15.894 19.077 7.956 1.00 63.44 182 ALA A C 1
ATOM 1269 O O . ALA A 1 182 ? -15.494 19.300 9.100 1.00 63.44 182 ALA A O 1
ATOM 1270 N N . LEU A 1 183 ? -15.049 18.793 6.955 1.00 57.41 183 LEU A N 1
ATOM 1271 C CA . LEU A 1 183 ? -13.597 18.769 7.129 1.00 57.41 183 LEU A CA 1
ATOM 1272 C C . LEU A 1 183 ? -13.083 20.159 7.492 1.00 57.41 183 LEU A C 1
ATOM 1274 O O . LEU A 1 183 ? -12.342 20.286 8.460 1.00 57.41 183 LEU A O 1
ATOM 1278 N N . ARG A 1 184 ? -13.525 21.190 6.757 1.00 68.75 184 ARG A N 1
ATOM 1279 C CA . ARG A 1 184 ? -13.147 22.585 6.999 1.00 68.75 184 ARG A CA 1
ATOM 1280 C C . ARG A 1 184 ? -13.515 23.009 8.415 1.00 68.75 184 ARG A C 1
ATOM 1282 O O . ARG A 1 184 ? -12.629 23.479 9.120 1.00 68.75 184 ARG A O 1
ATOM 1289 N N . THR A 1 185 ? -14.756 22.773 8.841 1.00 71.75 185 THR A N 1
ATOM 1290 C CA . THR A 1 185 ? -15.242 23.091 10.192 1.00 71.75 185 THR A CA 1
ATOM 1291 C C . THR A 1 185 ? -14.447 22.353 11.267 1.00 71.75 185 THR A C 1
ATOM 1293 O O . THR A 1 185 ? -14.042 22.958 12.256 1.00 71.75 185 THR A O 1
ATOM 1296 N N . ARG A 1 186 ? -14.157 21.061 11.064 1.00 63.62 186 ARG A N 1
ATOM 1297 C CA . ARG A 1 186 ? -13.378 20.267 12.025 1.00 63.62 186 ARG A CA 1
ATOM 1298 C C . ARG A 1 186 ? -11.916 20.711 12.099 1.00 63.62 186 ARG A C 1
ATOM 1300 O O . ARG A 1 186 ? -11.328 20.708 13.177 1.00 63.62 186 ARG A O 1
ATOM 1307 N N . THR A 1 187 ? -11.317 21.092 10.970 1.00 60.34 187 THR A N 1
ATOM 1308 C CA . THR A 1 187 ? -9.951 21.629 10.952 1.00 60.34 187 THR A CA 1
ATOM 1309 C C . THR A 1 187 ? -9.886 23.021 11.563 1.00 60.34 187 THR A C 1
ATOM 1311 O O . THR A 1 187 ? -8.987 23.263 12.358 1.00 60.34 187 THR A O 1
ATOM 1314 N N . SER A 1 188 ? -10.842 23.914 11.286 1.00 67.12 188 SER A N 1
ATOM 1315 C CA . SER A 1 188 ? -10.852 25.249 11.895 1.00 67.12 188 SER A CA 1
ATOM 1316 C C . SER A 1 188 ? -10.989 25.171 13.415 1.00 67.12 188 SER A C 1
ATOM 1318 O O . SER A 1 188 ? -10.217 25.823 14.108 1.00 67.12 188 SER A O 1
ATOM 1320 N N . SER A 1 189 ? -11.838 24.279 13.940 1.00 64.81 189 SER A N 1
ATOM 1321 C CA . SER A 1 189 ? -11.958 24.083 15.393 1.00 64.81 189 SER A CA 1
ATOM 1322 C C . SER A 1 189 ? -10.701 23.489 16.043 1.00 64.81 189 SER A C 1
ATOM 1324 O O . SER A 1 189 ? -10.444 23.724 17.217 1.00 64.81 189 SER A O 1
ATOM 1326 N N . LEU A 1 190 ? -9.902 22.711 15.299 1.00 61.59 190 LEU A N 1
ATOM 1327 C CA . LEU A 1 190 ? -8.627 22.176 15.796 1.00 61.59 190 LEU A CA 1
ATOM 1328 C C . LEU A 1 190 ? -7.532 23.249 15.869 1.00 61.59 190 LEU A C 1
ATOM 1330 O O . LEU A 1 190 ? -6.643 23.146 16.710 1.00 61.59 190 LEU A O 1
ATOM 1334 N N . PHE A 1 191 ? -7.589 24.265 15.006 1.00 59.62 191 PHE A N 1
ATOM 1335 C CA . PHE A 1 191 ? -6.622 25.364 15.013 1.00 59.62 191 PHE A CA 1
ATOM 1336 C C . PHE A 1 191 ? -7.007 26.497 15.969 1.00 59.62 191 PHE A C 1
ATOM 1338 O O . PHE A 1 191 ? -6.107 27.151 16.490 1.00 59.62 191 PHE A O 1
ATOM 1345 N N . GLU A 1 192 ? -8.294 26.703 16.258 1.00 62.31 192 GLU A N 1
ATOM 1346 C CA . GLU A 1 192 ? -8.746 27.743 17.196 1.00 62.31 192 GLU A CA 1
ATOM 1347 C C . GLU A 1 192 ? -8.164 27.563 18.612 1.00 62.31 192 GLU A C 1
ATOM 1349 O O . GLU A 1 192 ? -7.758 28.547 19.219 1.00 62.31 192 GLU A O 1
ATOM 1354 N N . GLY A 1 193 ? -7.976 26.326 19.089 1.00 59.38 193 GLY A N 1
ATOM 1355 C CA . GLY A 1 193 ? -7.358 26.060 20.399 1.00 59.38 193 GLY A CA 1
ATOM 1356 C C . GLY A 1 193 ? -5.820 26.086 20.437 1.00 59.38 193 GLY A C 1
ATOM 1357 O O . GLY A 1 193 ? -5.240 26.042 21.517 1.00 59.38 193 GLY A O 1
ATOM 1358 N N . ILE A 1 194 ? -5.133 26.135 19.286 1.00 58.53 194 ILE A N 1
ATOM 1359 C CA . ILE A 1 194 ? -3.653 26.176 19.224 1.00 58.53 194 ILE A CA 1
ATOM 1360 C C . ILE A 1 194 ? -3.124 27.615 19.323 1.00 58.53 194 ILE A C 1
ATOM 1362 O O . ILE A 1 194 ? -1.986 27.826 19.743 1.00 58.53 194 ILE A O 1
ATOM 1366 N N . PHE A 1 195 ? -3.942 28.602 18.947 1.00 57.75 195 PHE A N 1
ATOM 1367 C CA . PHE A 1 195 ? -3.579 30.021 18.975 1.00 57.75 195 PHE A CA 1
ATOM 1368 C C . PHE A 1 195 ? -4.183 30.791 20.150 1.00 57.75 195 PHE A C 1
ATOM 1370 O O . PHE A 1 195 ? -3.865 31.970 20.314 1.00 57.75 195 PHE A O 1
ATOM 1377 N N . GLU A 1 196 ? -5.009 30.152 20.984 1.00 61.03 196 GLU A N 1
ATOM 1378 C CA . GLU A 1 196 ? -5.368 30.724 22.277 1.00 61.03 196 GLU A CA 1
ATOM 1379 C C . GLU A 1 196 ? -4.096 30.820 23.136 1.00 61.03 196 GLU A C 1
ATOM 1381 O O . GLU A 1 196 ? -3.469 29.797 23.432 1.00 61.03 196 GLU A O 1
ATOM 1386 N N . PRO A 1 197 ? -3.650 32.039 23.504 1.00 62.62 197 PRO A N 1
ATOM 1387 C CA . PRO A 1 197 ? -2.490 32.198 24.364 1.00 62.62 197 PRO A CA 1
ATOM 1388 C C . PRO A 1 197 ? -2.759 31.445 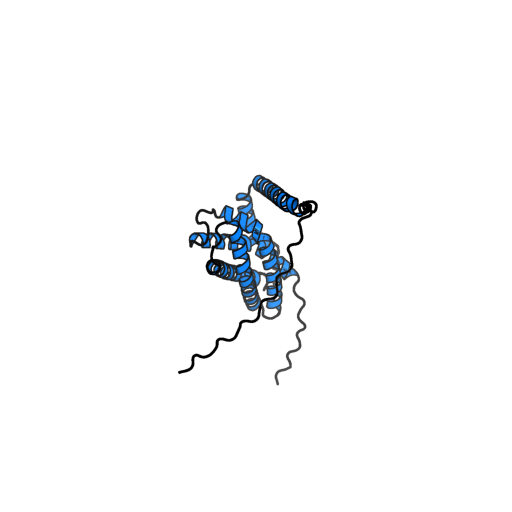25.662 1.00 62.62 197 PRO A C 1
ATOM 1390 O O . PRO A 1 197 ? -3.820 31.616 26.264 1.00 62.62 197 PRO A O 1
ATOM 1393 N N . ALA A 1 198 ? -1.805 30.598 26.062 1.00 70.50 198 ALA A N 1
ATOM 1394 C CA . ALA A 1 198 ? -1.928 29.772 27.255 1.00 70.50 198 ALA A CA 1
ATOM 1395 C C . ALA A 1 198 ? -2.477 30.612 28.424 1.00 70.50 198 ALA A C 1
ATOM 1397 O O . ALA A 1 198 ? -1.994 31.735 28.626 1.00 70.50 198 ALA A O 1
ATOM 1398 N N . PRO A 1 199 ? -3.485 30.110 29.169 1.00 73.00 199 PRO A N 1
ATOM 1399 C CA . PRO A 1 199 ? -4.070 30.850 30.275 1.00 73.00 199 PRO A CA 1
ATOM 1400 C C . PRO A 1 199 ? -2.949 31.325 31.194 1.00 73.00 199 PRO A C 1
ATOM 1402 O O . PRO A 1 199 ? -2.066 30.546 31.568 1.00 73.00 199 PRO A O 1
ATOM 1405 N N . LYS A 1 200 ? -2.955 32.632 31.486 1.00 70.19 200 LYS A N 1
ATOM 1406 C CA . LYS A 1 200 ? -1.954 33.268 32.345 1.00 70.19 200 LYS A CA 1
ATOM 1407 C C . LYS A 1 200 ? -1.825 32.413 33.612 1.00 70.19 200 LYS A C 1
ATOM 1409 O O . LYS A 1 200 ? -2.865 32.088 34.194 1.00 70.19 200 LYS A O 1
ATOM 1414 N N . PRO A 1 201 ? -0.601 32.032 34.029 1.00 73.88 201 PRO A N 1
ATOM 1415 C CA . PRO A 1 201 ? -0.409 31.340 35.294 1.00 73.88 201 PRO A CA 1
ATOM 1416 C C . PRO A 1 201 ? -1.179 32.098 36.378 1.00 73.88 201 PRO A C 1
ATOM 1418 O O . PRO A 1 201 ? -1.139 33.334 36.347 1.00 73.88 201 PRO A O 1
ATOM 1421 N N . PRO A 1 202 ? -1.904 31.408 37.277 1.00 72.56 202 PRO A N 1
ATOM 1422 C CA . PRO A 1 202 ? -2.602 32.080 38.362 1.00 72.56 202 PRO A CA 1
ATOM 1423 C C . PRO A 1 202 ? -1.610 33.023 39.036 1.00 72.56 202 PRO A C 1
ATOM 1425 O O . PRO A 1 202 ? -0.518 32.591 39.416 1.00 72.56 202 PRO A O 1
ATOM 1428 N N . GLU A 1 203 ? -1.950 34.315 39.088 1.00 66.50 203 GLU A N 1
ATOM 1429 C CA . GLU A 1 203 ? -1.152 35.290 39.820 1.00 66.50 203 GLU A CA 1
ATOM 1430 C C . GLU A 1 203 ? -0.949 34.709 41.210 1.00 66.50 203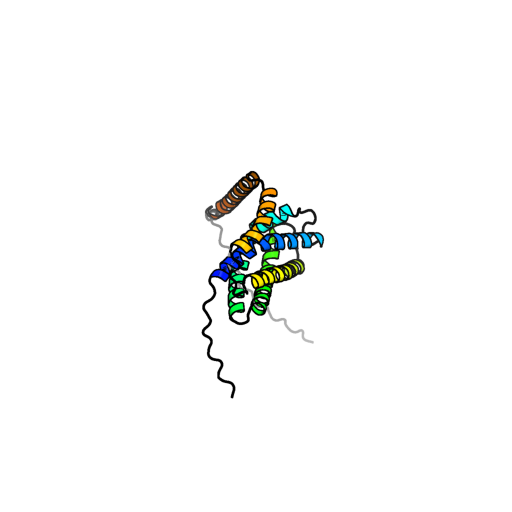 GLU A C 1
ATOM 1432 O O . GLU A 1 203 ? -1.917 34.383 41.903 1.00 66.50 203 GLU A O 1
ATOM 1437 N N . ALA A 1 204 ? 0.320 34.468 41.548 1.00 58.38 204 ALA A N 1
ATOM 1438 C CA . ALA A 1 204 ? 0.682 33.926 42.838 1.00 58.38 204 ALA A CA 1
ATOM 1439 C C . ALA A 1 204 ? -0.053 34.763 43.892 1.00 58.38 204 ALA A C 1
ATOM 1441 O O . ALA A 1 204 ? 0.037 35.995 43.826 1.00 58.38 204 ALA A O 1
ATOM 1442 N N . PRO A 1 205 ? -0.819 34.135 44.805 1.00 55.84 205 PRO A N 1
ATOM 1443 C CA . PRO A 1 205 ? -1.516 34.869 45.844 1.00 55.84 205 PRO A CA 1
ATOM 1444 C C . PRO A 1 205 ? -0.508 35.801 46.504 1.00 55.84 205 PRO A C 1
ATOM 1446 O O . PRO A 1 205 ? 0.573 35.358 46.904 1.00 55.84 205 PRO A O 1
ATOM 1449 N N . ALA A 1 206 ? -0.843 37.096 46.515 1.00 56.47 206 ALA A N 1
ATOM 1450 C CA . ALA A 1 206 ? -0.033 38.139 47.119 1.00 56.47 206 ALA A CA 1
ATOM 1451 C C . ALA A 1 206 ? 0.506 37.607 48.445 1.00 56.47 206 ALA A C 1
ATOM 1453 O O . ALA A 1 206 ? -0.279 37.153 49.280 1.00 56.47 206 ALA A O 1
ATOM 1454 N N . ALA A 1 207 ? 1.838 37.589 48.555 1.00 49.62 207 ALA A N 1
ATOM 1455 C CA . ALA A 1 207 ? 2.580 36.997 49.652 1.00 49.62 207 ALA A CA 1
ATOM 1456 C C . ALA A 1 207 ? 1.911 37.348 50.981 1.00 49.62 207 ALA A C 1
ATOM 1458 O O . ALA A 1 207 ? 2.056 38.450 51.507 1.00 49.62 207 ALA A O 1
ATOM 1459 N N . THR A 1 208 ? 1.145 36.399 51.511 1.00 47.38 208 THR A N 1
ATOM 1460 C CA . THR A 1 208 ? 0.717 36.453 52.894 1.00 47.38 208 THR A CA 1
ATOM 1461 C C . THR A 1 208 ? 1.989 36.177 53.668 1.00 47.38 208 THR A C 1
ATOM 1463 O O . THR A 1 208 ? 2.620 35.133 53.491 1.00 47.38 208 THR A O 1
ATOM 1466 N N . THR A 1 209 ? 2.418 37.167 54.442 1.00 53.84 209 THR A N 1
ATOM 1467 C CA . THR A 1 209 ? 3.490 37.088 55.428 1.00 53.84 209 THR A CA 1
ATOM 1468 C C . THR A 1 209 ? 3.285 35.847 56.289 1.00 53.84 209 THR A C 1
ATOM 1470 O O . THR A 1 209 ? 2.564 35.870 57.281 1.00 53.84 209 THR A O 1
ATOM 1473 N N . THR A 1 210 ? 3.898 34.741 55.877 1.00 46.06 210 THR A N 1
ATOM 1474 C CA . THR A 1 210 ? 3.855 33.477 56.600 1.00 46.06 210 THR A CA 1
ATOM 1475 C C . THR A 1 210 ? 5.251 33.252 57.146 1.00 46.06 210 THR A C 1
ATOM 1477 O O . THR A 1 210 ? 6.214 33.042 56.413 1.00 46.06 210 THR A O 1
ATOM 1480 N N . THR A 1 211 ? 5.327 33.428 58.455 1.00 53.06 211 THR A N 1
ATOM 1481 C CA . THR A 1 211 ? 6.406 33.105 59.378 1.00 53.06 211 THR A CA 1
ATOM 1482 C C . THR A 1 211 ? 7.263 31.929 58.914 1.00 53.06 211 THR A C 1
ATOM 1484 O O . THR A 1 211 ? 6.790 30.804 58.768 1.00 53.06 211 THR A O 1
ATOM 1487 N N . THR A 1 212 ? 8.551 32.205 58.729 1.00 48.97 212 THR A N 1
ATOM 1488 C CA . THR A 1 212 ? 9.619 31.227 58.522 1.00 48.97 212 THR A CA 1
ATOM 1489 C C . THR A 1 212 ? 9.562 30.136 59.603 1.00 48.97 212 THR A C 1
ATOM 1491 O O . THR A 1 212 ? 9.657 30.471 60.787 1.00 48.97 212 THR A O 1
ATOM 1494 N N . PRO A 1 213 ? 9.431 28.843 59.253 1.00 63.06 213 PRO A N 1
ATOM 1495 C CA . PRO A 1 213 ? 9.641 27.762 60.208 1.00 63.06 213 PRO A CA 1
ATOM 1496 C C . PRO A 1 213 ? 11.131 27.696 60.592 1.00 63.06 213 PRO A C 1
ATOM 1498 O O . PRO A 1 213 ? 11.985 27.891 59.721 1.00 63.06 213 PRO A O 1
ATOM 1501 N N . PRO A 1 214 ? 11.472 27.435 61.867 1.00 69.50 214 PRO A N 1
ATOM 1502 C CA . PRO A 1 214 ? 12.862 27.356 62.295 1.00 69.50 214 PRO A CA 1
ATOM 1503 C C . PRO A 1 214 ? 13.604 26.175 61.636 1.00 69.50 214 PRO A C 1
ATOM 1505 O O . PRO A 1 214 ? 12.975 25.175 61.279 1.00 69.50 214 PRO A O 1
ATOM 1508 N N . PRO A 1 215 ? 14.937 26.281 61.468 1.00 71.62 215 PRO A N 1
ATOM 1509 C CA . PRO A 1 215 ? 15.756 25.268 60.806 1.00 71.62 215 PRO A CA 1
ATOM 1510 C C . PRO A 1 215 ? 15.701 23.913 61.529 1.00 71.62 215 PRO A C 1
ATOM 1512 O O . PRO A 1 215 ? 15.612 23.890 62.758 1.00 71.62 215 PRO A O 1
ATOM 1515 N N . PRO A 1 216 ? 15.809 22.787 60.800 1.00 66.19 216 PRO A N 1
ATOM 1516 C CA . PRO A 1 216 ? 15.866 21.466 61.410 1.00 66.19 216 PRO A CA 1
ATOM 1517 C C . PRO A 1 216 ? 17.117 21.322 62.286 1.00 66.19 216 PRO A C 1
ATOM 1519 O O . PRO A 1 216 ? 18.239 21.611 61.866 1.00 66.19 216 PRO A O 1
ATOM 1522 N N . GLU A 1 217 ? 16.890 20.874 63.518 1.00 63.47 217 GLU A N 1
ATOM 1523 C CA . GLU A 1 217 ? 17.906 20.607 64.533 1.00 63.47 217 GLU A CA 1
ATOM 1524 C C . GLU A 1 217 ? 18.845 19.469 64.065 1.00 63.47 217 GLU A C 1
ATOM 1526 O O . GLU A 1 217 ? 18.362 18.447 63.564 1.00 63.47 217 GLU A O 1
ATOM 1531 N N . PRO A 1 218 ? 20.181 19.610 64.185 1.00 65.69 218 PRO A N 1
ATOM 1532 C CA . PRO A 1 218 ? 21.126 18.577 63.772 1.00 65.69 218 PRO A CA 1
ATOM 1533 C C . PRO A 1 218 ? 20.910 17.280 64.558 1.00 65.69 218 PRO A C 1
ATOM 1535 O O . PRO A 1 218 ? 20.925 17.273 65.790 1.00 65.69 218 PRO A O 1
ATOM 1538 N N . ALA A 1 219 ? 20.747 16.170 63.837 1.00 63.03 219 ALA A N 1
ATOM 1539 C CA . ALA A 1 219 ? 20.592 14.844 64.417 1.00 63.03 219 ALA A CA 1
ATOM 1540 C C . ALA A 1 219 ? 21.764 14.508 65.358 1.00 63.03 219 ALA A C 1
ATOM 1542 O O . ALA A 1 219 ? 22.927 14.467 64.949 1.00 63.03 219 ALA A O 1
ATOM 1543 N N . LYS A 1 220 ? 21.438 14.249 66.630 1.00 63.47 220 LYS A N 1
ATOM 1544 C CA . LYS A 1 220 ? 22.369 13.738 67.643 1.00 63.47 220 LYS A CA 1
ATOM 1545 C C . LYS A 1 220 ? 22.947 12.386 67.182 1.00 63.47 220 LYS A C 1
ATOM 1547 O O . LYS A 1 220 ? 22.164 11.501 66.832 1.00 63.47 220 LYS A O 1
ATOM 1552 N N . PRO A 1 221 ? 24.278 12.191 67.204 1.00 58.19 221 PRO A N 1
ATOM 1553 C CA . PRO A 1 221 ? 24.893 10.899 66.917 1.00 58.19 221 PRO A CA 1
ATOM 1554 C C . PRO A 1 221 ? 24.413 9.830 67.903 1.00 58.19 221 PRO A C 1
ATOM 1556 O O . PRO A 1 221 ? 24.384 10.064 69.111 1.00 58.19 221 PRO A O 1
ATOM 1559 N N . ALA A 1 222 ? 24.040 8.665 67.374 1.00 64.06 222 ALA A N 1
ATOM 1560 C CA . ALA A 1 222 ? 23.629 7.511 68.158 1.00 64.06 222 ALA A CA 1
ATOM 1561 C C . ALA A 1 222 ? 24.764 7.049 69.087 1.00 64.06 222 ALA A C 1
ATOM 1563 O O . ALA A 1 222 ? 25.888 6.795 68.651 1.00 64.06 222 ALA A O 1
ATOM 1564 N N . GLU A 1 223 ? 24.443 6.948 70.374 1.00 64.19 223 GLU A N 1
ATOM 1565 C CA . GLU A 1 223 ? 25.307 6.420 71.425 1.00 64.19 223 GLU A CA 1
ATOM 1566 C C . GLU A 1 223 ? 25.539 4.909 71.204 1.00 64.19 223 GLU A C 1
ATOM 1568 O O . GLU A 1 223 ? 24.570 4.162 71.029 1.00 64.19 223 GLU A O 1
ATOM 1573 N N . PRO A 1 224 ? 26.795 4.425 71.173 1.00 62.56 224 PRO A N 1
ATOM 1574 C CA . PRO A 1 224 ? 27.085 3.010 70.983 1.00 62.56 224 PRO A CA 1
ATOM 1575 C C . PRO A 1 224 ? 26.688 2.193 72.219 1.00 62.56 224 PRO A C 1
ATOM 1577 O O . PRO A 1 224 ? 27.076 2.492 73.349 1.00 62.56 224 PRO A O 1
ATOM 1580 N N . ALA A 1 225 ? 25.923 1.128 71.978 1.00 64.75 225 ALA A N 1
ATOM 1581 C CA . ALA A 1 225 ? 25.473 0.181 72.986 1.00 64.75 225 ALA A CA 1
ATOM 1582 C C . ALA A 1 225 ? 26.661 -0.457 73.728 1.00 64.75 225 ALA A C 1
ATOM 1584 O O . ALA A 1 225 ? 27.556 -1.043 73.117 1.00 64.75 225 ALA A O 1
ATOM 1585 N N . LYS A 1 226 ? 26.645 -0.365 75.062 1.00 55.22 226 LYS A N 1
ATOM 1586 C CA . LYS A 1 226 ? 27.603 -1.056 75.932 1.00 55.22 226 LYS A CA 1
ATOM 1587 C C . LYS A 1 226 ? 27.420 -2.580 75.819 1.00 55.22 226 LYS A C 1
ATOM 1589 O O . LYS A 1 226 ? 26.283 -3.050 75.899 1.00 55.22 226 LYS A O 1
ATOM 1594 N N . PRO A 1 227 ? 28.507 -3.359 75.695 1.00 58.34 227 PRO A N 1
ATOM 1595 C CA . PRO A 1 227 ? 28.446 -4.812 75.773 1.00 58.34 227 PRO A CA 1
ATOM 1596 C C . PRO A 1 227 ? 28.096 -5.251 77.203 1.00 58.34 227 PRO A C 1
ATOM 1598 O O . PRO A 1 227 ? 28.636 -4.723 78.177 1.00 58.34 227 PRO A O 1
ATOM 1601 N N . LYS A 1 228 ? 27.178 -6.217 77.329 1.00 53.91 228 LYS A N 1
ATOM 1602 C CA . LYS A 1 228 ? 26.935 -6.941 78.583 1.00 53.91 228 LYS A CA 1
ATOM 1603 C C . LYS A 1 228 ? 28.160 -7.807 78.887 1.00 53.91 228 LYS A C 1
ATOM 1605 O O . LYS A 1 228 ? 28.569 -8.586 78.033 1.00 53.91 228 LYS A O 1
ATOM 1610 N N . ALA A 1 229 ? 28.714 -7.648 80.083 1.00 57.56 229 ALA A N 1
ATOM 1611 C CA . ALA A 1 229 ? 29.695 -8.560 80.652 1.00 57.56 229 ALA A CA 1
ATOM 1612 C C . ALA A 1 229 ? 28.971 -9.764 81.281 1.00 57.56 229 ALA A C 1
ATOM 1614 O O . ALA A 1 229 ? 28.012 -9.566 82.033 1.00 57.56 229 ALA A O 1
ATOM 1615 N N . GLU A 1 230 ? 29.441 -10.967 80.958 1.00 54.38 230 GLU A N 1
ATOM 1616 C CA . GLU A 1 230 ? 29.441 -12.144 81.839 1.00 54.38 230 GLU A CA 1
ATOM 1617 C C . GLU A 1 230 ? 30.867 -12.341 82.358 1.00 54.38 230 GLU A C 1
ATOM 1619 O O . GLU A 1 230 ? 31.810 -12.068 81.574 1.00 54.38 230 GLU A O 1
#

Sequence (230 aa):
MPLPRAERMPSAPAPWGFSKGLLTGAAIEIPALSATVWLLARFGVGDPDAGFMQIMRLTTVFAGIAAVLTAAGVGRLAAYASADGG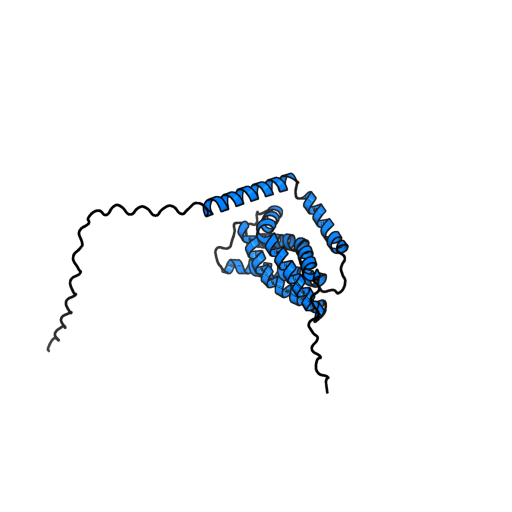RRRAVFVAARAHAVAGAGLAIIAVIPQGQVPATPLGFIPIAIAGMVCGAGCGALIGAVCGGAASLGFGDVWSLAKKPGEALRNLMSPEDIVKLGSALRTRTSSLFEGIFEPAPKPPEAPAATTTTTPPPPEPAKPAEPAKPKAE